Protein AF-A0A5T1B658-F1 (afdb_monomer_lite)

Structure (mmCIF, N/CA/C/O backbone):
data_AF-A0A5T1B658-F1
#
_entry.id   AF-A0A5T1B658-F1
#
loop_
_atom_site.group_PDB
_atom_site.id
_atom_site.type_symbol
_atom_site.label_atom_id
_atom_site.label_alt_id
_atom_site.label_comp_id
_atom_site.label_asym_id
_atom_site.label_entity_id
_atom_site.label_seq_id
_atom_site.pdbx_PDB_ins_code
_atom_site.Cartn_x
_atom_site.Cartn_y
_atom_site.Cartn_z
_atom_site.occupancy
_atom_site.B_iso_or_equiv
_atom_site.auth_seq_id
_atom_site.auth_comp_id
_atom_site.auth_asym_id
_atom_site.auth_atom_id
_atom_site.pdbx_PDB_model_num
ATOM 1 N N . MET A 1 1 ? -6.993 -23.770 25.585 1.00 35.97 1 MET A N 1
ATOM 2 C CA . MET A 1 1 ? -5.983 -22.689 25.612 1.00 35.97 1 MET A CA 1
ATOM 3 C C . MET A 1 1 ? -4.804 -23.067 24.723 1.00 35.97 1 MET A C 1
ATOM 5 O O . MET A 1 1 ? -4.010 -23.908 25.117 1.00 35.97 1 MET A O 1
ATOM 9 N N . LYS A 1 2 ? -4.707 -22.490 23.520 1.00 28.52 2 LYS A N 1
ATOM 10 C CA . LYS A 1 2 ? -3.478 -22.448 22.710 1.00 28.52 2 LYS A CA 1
ATOM 11 C C . LYS A 1 2 ? -3.408 -21.045 22.106 1.00 28.52 2 LYS A C 1
ATOM 13 O O . LYS A 1 2 ? -4.239 -20.691 21.280 1.00 28.52 2 LYS A O 1
ATOM 18 N N . GLY A 1 3 ? -2.530 -20.225 22.679 1.00 27.70 3 GLY A N 1
ATOM 19 C CA . GLY A 1 3 ? -2.480 -18.780 22.490 1.00 27.70 3 GLY A CA 1
ATOM 20 C C . GLY A 1 3 ? -1.640 -18.343 21.291 1.00 27.70 3 GLY A C 1
ATOM 21 O O . GLY A 1 3 ? -0.542 -18.839 21.073 1.00 27.70 3 GLY A O 1
ATOM 22 N N . ILE A 1 4 ? -2.197 -17.409 20.521 1.00 39.69 4 ILE A N 1
ATOM 23 C CA . ILE A 1 4 ? -1.658 -16.066 20.242 1.00 39.69 4 ILE A CA 1
ATOM 24 C C . ILE A 1 4 ? -0.119 -15.936 20.297 1.00 39.69 4 ILE A C 1
ATOM 26 O O . ILE A 1 4 ? 0.395 -15.434 21.287 1.00 39.69 4 ILE A O 1
ATOM 30 N N . ILE A 1 5 ? 0.621 -16.296 19.235 1.00 31.55 5 ILE A N 1
ATOM 31 C CA . ILE A 1 5 ? 1.988 -15.758 18.981 1.00 31.55 5 ILE A CA 1
ATOM 32 C C . ILE A 1 5 ? 2.280 -15.587 17.464 1.00 31.55 5 ILE A C 1
ATOM 34 O O . ILE A 1 5 ? 3.422 -15.651 17.027 1.00 31.55 5 ILE A O 1
ATOM 38 N N . SER A 1 6 ? 1.274 -15.357 16.608 1.00 37.09 6 SER A N 1
ATOM 39 C CA . SER A 1 6 ? 1.513 -15.240 15.149 1.00 37.09 6 SER A CA 1
ATOM 40 C C . SER A 1 6 ? 1.721 -13.803 14.632 1.00 37.09 6 SER A C 1
ATOM 42 O O . SER A 1 6 ? 2.267 -13.628 13.547 1.00 37.09 6 SER A O 1
ATOM 44 N N . GLY A 1 7 ? 1.307 -12.765 15.371 1.00 36.03 7 GLY A N 1
ATOM 45 C CA . GLY A 1 7 ? 1.287 -11.375 14.867 1.00 36.03 7 GLY A CA 1
ATOM 46 C C . GLY A 1 7 ? 2.517 -10.515 15.200 1.00 36.03 7 GLY A C 1
ATOM 47 O O . GLY A 1 7 ? 2.726 -9.465 14.600 1.00 36.03 7 GLY A O 1
ATOM 48 N N . VAL A 1 8 ? 3.362 -10.941 16.147 1.00 35.22 8 VAL A N 1
ATOM 49 C CA . VAL A 1 8 ? 4.473 -10.109 16.662 1.00 35.22 8 VAL A CA 1
ATOM 50 C C . VAL A 1 8 ? 5.744 -10.220 15.801 1.00 35.22 8 VAL A C 1
ATOM 52 O O . VAL A 1 8 ? 6.516 -9.265 15.725 1.00 35.22 8 VAL A O 1
ATOM 55 N N . CYS A 1 9 ? 5.947 -11.330 15.080 1.00 34.56 9 CYS A N 1
ATOM 56 C CA . CYS A 1 9 ? 7.165 -11.537 14.281 1.00 34.56 9 CYS A CA 1
ATOM 57 C C . CYS A 1 9 ? 7.238 -10.690 12.999 1.00 34.56 9 CYS A C 1
ATOM 59 O O . CYS A 1 9 ? 8.330 -10.353 12.549 1.00 34.56 9 CYS A O 1
ATOM 61 N N . ALA A 1 10 ? 6.112 -10.300 12.404 1.00 39.72 10 ALA A N 1
ATOM 62 C CA . ALA A 1 10 ? 6.136 -9.691 11.075 1.00 39.72 10 ALA A CA 1
ATOM 63 C C . ALA A 1 10 ? 6.312 -8.159 11.090 1.00 39.72 10 ALA A C 1
ATOM 65 O O . ALA A 1 10 ? 6.978 -7.594 10.223 1.00 39.72 10 ALA A O 1
ATOM 66 N N . ILE A 1 11 ? 5.848 -7.486 12.149 1.00 43.81 11 ILE A N 1
ATOM 67 C CA . ILE A 1 11 ? 6.228 -6.090 12.421 1.00 43.81 11 ILE A CA 1
ATOM 68 C C . ILE A 1 11 ? 7.720 -6.020 12.775 1.00 43.81 11 ILE A C 1
ATOM 70 O O . ILE A 1 11 ? 8.396 -5.071 12.386 1.00 43.81 11 ILE A O 1
ATOM 74 N N . ALA A 1 12 ? 8.258 -7.043 13.450 1.00 38.72 12 ALA A N 1
ATOM 75 C CA . ALA A 1 12 ? 9.690 -7.143 13.710 1.00 38.72 12 ALA A CA 1
ATOM 76 C C . ALA A 1 12 ? 10.505 -7.313 12.416 1.00 38.72 12 ALA A C 1
ATOM 78 O O . ALA A 1 12 ? 11.573 -6.725 12.338 1.00 38.72 12 ALA A O 1
ATOM 79 N N . LEU A 1 13 ? 9.988 -8.005 11.389 1.00 36.97 13 LEU A N 1
ATOM 80 C CA . LEU A 1 13 ? 10.626 -8.111 10.065 1.00 36.97 13 LEU A CA 1
ATOM 81 C C . LEU A 1 13 ? 10.601 -6.796 9.271 1.00 36.97 13 LEU A C 1
ATOM 83 O O . LEU A 1 13 ? 11.603 -6.425 8.666 1.00 36.97 13 LEU A O 1
ATOM 87 N N . LEU A 1 14 ? 9.504 -6.035 9.322 1.00 39.94 14 LEU A N 1
ATOM 88 C CA . LEU A 1 14 ? 9.458 -4.688 8.732 1.00 39.94 14 LEU A CA 1
ATOM 89 C C . LEU A 1 14 ? 10.361 -3.700 9.489 1.00 39.94 14 LEU A C 1
ATOM 91 O O . LEU A 1 14 ? 10.947 -2.808 8.882 1.00 39.94 14 LEU A O 1
ATOM 95 N N . VAL A 1 15 ? 10.516 -3.858 10.807 1.00 44.50 15 VAL A N 1
ATOM 96 C CA . VAL A 1 15 ? 11.425 -3.046 11.634 1.00 44.50 15 VAL A CA 1
ATOM 97 C C . VAL A 1 15 ? 12.890 -3.480 11.486 1.00 44.50 15 VAL A C 1
ATOM 99 O O . VAL A 1 15 ? 13.762 -2.616 11.487 1.00 44.50 15 VAL A O 1
ATOM 102 N N . SER A 1 16 ? 13.190 -4.764 11.285 1.00 42.19 16 SER A N 1
ATOM 103 C CA . SER A 1 16 ? 14.557 -5.254 11.051 1.00 42.19 16 SER A CA 1
ATOM 104 C C . SER A 1 16 ? 15.026 -5.027 9.609 1.00 42.19 16 SER A C 1
ATOM 106 O O . SER A 1 16 ? 16.201 -4.735 9.376 1.00 42.19 16 SER A O 1
ATOM 108 N N . ALA A 1 17 ? 14.108 -5.001 8.639 1.00 45.59 17 ALA A N 1
ATOM 109 C CA . ALA A 1 17 ? 14.377 -4.435 7.320 1.00 45.59 17 ALA A CA 1
ATOM 110 C C . ALA A 1 17 ? 14.759 -2.943 7.416 1.00 45.59 17 ALA A C 1
ATOM 112 O O . ALA A 1 17 ? 15.579 -2.470 6.633 1.00 45.59 17 ALA A O 1
ATOM 113 N N . ASN A 1 18 ? 14.247 -2.203 8.412 1.00 43.41 18 ASN A N 1
ATOM 114 C CA . ASN A 1 18 ? 14.617 -0.799 8.635 1.00 43.41 18 ASN A CA 1
ATOM 115 C C . ASN A 1 18 ? 16.009 -0.622 9.249 1.00 43.41 18 ASN A C 1
ATOM 117 O O . ASN A 1 18 ? 16.659 0.376 8.940 1.00 43.41 18 ASN A O 1
ATOM 121 N N . THR A 1 19 ? 16.487 -1.560 10.074 1.00 43.81 19 THR A N 1
ATOM 122 C CA . THR A 1 19 ? 17.884 -1.547 10.543 1.00 43.81 19 THR A CA 1
ATOM 123 C C . THR A 1 19 ? 18.847 -1.895 9.414 1.00 43.81 19 THR A C 1
ATOM 125 O O . THR A 1 19 ? 19.857 -1.220 9.264 1.00 43.81 19 THR A O 1
ATOM 128 N N . LEU A 1 20 ? 18.488 -2.849 8.546 1.00 39.06 20 LEU A N 1
ATOM 129 C CA . LEU A 1 20 ? 19.265 -3.158 7.340 1.00 39.06 20 LEU A CA 1
ATOM 130 C C . LEU A 1 20 ? 19.317 -1.971 6.367 1.00 39.06 20 LEU A C 1
ATOM 132 O O . LEU A 1 20 ? 20.366 -1.689 5.805 1.00 39.06 20 LEU A O 1
ATOM 136 N N . ASN A 1 21 ? 18.215 -1.234 6.201 1.00 45.72 21 ASN A N 1
ATOM 137 C CA . ASN A 1 21 ? 18.145 -0.090 5.288 1.00 45.72 21 ASN A CA 1
ATOM 138 C C . ASN A 1 21 ? 18.853 1.167 5.843 1.00 45.72 21 ASN A C 1
ATOM 140 O O . ASN A 1 21 ? 19.398 1.958 5.078 1.00 45.72 21 ASN A O 1
ATOM 144 N N . ALA A 1 22 ? 18.878 1.373 7.164 1.00 38.75 22 ALA A N 1
ATOM 145 C CA . ALA A 1 22 ? 19.647 2.459 7.780 1.00 38.75 22 ALA A CA 1
ATOM 146 C C . ALA A 1 22 ? 21.163 2.226 7.646 1.00 38.75 22 ALA A C 1
ATOM 148 O O . ALA A 1 22 ? 21.874 3.125 7.204 1.00 38.75 22 ALA A O 1
ATOM 149 N N . ASP A 1 23 ? 21.616 0.998 7.908 1.00 38.81 23 ASP A N 1
ATOM 150 C CA . ASP A 1 23 ? 23.024 0.589 7.804 1.00 38.81 23 ASP A CA 1
ATOM 151 C C . ASP A 1 23 ? 23.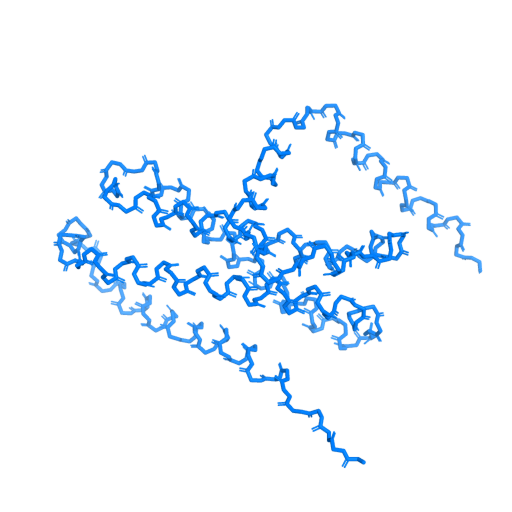514 0.570 6.334 1.00 38.81 23 ASP A C 1
ATOM 153 O O . ASP A 1 23 ? 24.659 0.903 6.020 1.00 38.81 23 ASP A O 1
ATOM 157 N N . TYR A 1 24 ? 22.613 0.287 5.381 1.00 42.00 24 TYR A N 1
ATOM 158 C CA . TYR A 1 24 ? 22.901 0.393 3.944 1.00 42.00 24 TYR A CA 1
ATOM 159 C C . TYR A 1 24 ? 23.038 1.850 3.471 1.00 42.00 24 TYR A C 1
ATOM 161 O O . TYR A 1 24 ? 23.909 2.156 2.658 1.00 42.00 24 TYR A O 1
ATOM 169 N N . ASN A 1 25 ? 22.211 2.767 3.990 1.00 42.84 25 ASN A N 1
ATOM 170 C CA . ASN A 1 25 ? 22.292 4.196 3.659 1.00 42.84 25 ASN A CA 1
ATOM 171 C C . ASN A 1 25 ? 23.517 4.879 4.288 1.00 42.84 25 ASN A C 1
ATOM 173 O O . ASN A 1 25 ? 24.070 5.803 3.691 1.00 42.84 25 ASN A O 1
ATOM 177 N N . GLU A 1 26 ? 23.970 4.416 5.455 1.00 39.84 26 GLU A N 1
ATOM 178 C CA . GLU A 1 26 ? 25.183 4.920 6.105 1.00 39.84 26 GLU A CA 1
ATOM 179 C C . GLU A 1 26 ? 26.441 4.527 5.310 1.00 39.84 26 GLU A C 1
ATOM 181 O O . GLU A 1 26 ? 27.280 5.386 5.020 1.00 39.84 26 GLU A O 1
ATOM 186 N N . LYS A 1 27 ? 26.501 3.285 4.801 1.00 39.97 27 LYS A N 1
ATOM 187 C CA . LYS A 1 27 ? 27.548 2.834 3.863 1.00 39.97 27 LYS A CA 1
ATOM 188 C C . LYS A 1 27 ? 27.489 3.521 2.494 1.00 39.97 27 LYS A C 1
ATOM 190 O O . LYS A 1 27 ? 28.539 3.784 1.912 1.00 39.97 27 LYS A O 1
ATOM 195 N N . LEU A 1 28 ? 26.300 3.867 1.989 1.00 39.31 28 LEU A N 1
ATOM 196 C CA . LEU A 1 28 ? 26.151 4.548 0.692 1.00 39.31 28 LEU A CA 1
ATOM 197 C C . LEU A 1 28 ? 26.641 6.004 0.698 1.00 39.31 28 LEU A C 1
ATOM 199 O O . LEU A 1 28 ? 27.001 6.528 -0.356 1.00 39.31 28 LEU A O 1
ATOM 203 N N . SER A 1 29 ? 26.681 6.660 1.864 1.00 40.72 29 SER A N 1
ATOM 204 C CA . SER A 1 29 ? 27.134 8.056 1.978 1.00 40.72 29 SER A CA 1
ATOM 205 C C . SER A 1 29 ? 28.613 8.251 1.601 1.00 40.72 29 SER A C 1
ATOM 207 O O . SER A 1 29 ? 29.017 9.353 1.221 1.00 40.72 29 SER A O 1
ATOM 209 N N . ILE A 1 30 ? 29.400 7.167 1.609 1.00 43.06 30 ILE A N 1
ATOM 210 C CA . ILE A 1 30 ? 30.830 7.166 1.279 1.00 43.06 30 ILE A CA 1
ATOM 211 C C . ILE A 1 30 ? 31.073 7.121 -0.249 1.00 43.06 30 ILE A C 1
ATOM 213 O O . ILE A 1 30 ? 32.123 7.559 -0.714 1.00 43.06 30 ILE A O 1
ATOM 217 N N . GLU A 1 31 ? 30.094 6.717 -1.073 1.00 40.66 31 GLU A N 1
ATOM 218 C CA . GLU A 1 31 ? 30.275 6.503 -2.527 1.00 40.66 31 GLU A CA 1
ATOM 219 C C . GLU A 1 31 ? 29.473 7.461 -3.431 1.00 40.66 31 GLU A C 1
ATOM 221 O O . GLU A 1 31 ? 29.180 7.176 -4.595 1.00 40.66 31 GLU A O 1
ATOM 226 N N . THR A 1 32 ? 29.155 8.660 -2.947 1.00 41.66 32 THR A N 1
ATOM 227 C CA . THR A 1 32 ? 28.286 9.621 -3.659 1.00 41.66 32 THR A CA 1
ATOM 228 C C . THR A 1 32 ? 28.901 10.253 -4.933 1.00 41.66 32 THR A C 1
ATOM 230 O O . THR A 1 32 ? 28.344 11.201 -5.479 1.00 41.66 32 THR A O 1
ATOM 233 N N . LYS A 1 33 ? 30.028 9.749 -5.463 1.00 39.72 33 LYS A N 1
ATOM 234 C CA . LYS A 1 33 ? 30.648 10.253 -6.711 1.00 39.72 33 LYS A CA 1
ATOM 235 C C . LYS A 1 33 ? 30.477 9.361 -7.953 1.00 39.72 33 LYS A C 1
ATOM 237 O O . LYS A 1 33 ? 30.794 9.831 -9.038 1.00 39.72 33 LYS A O 1
ATOM 242 N N . ASN A 1 34 ? 29.923 8.144 -7.849 1.00 42.50 34 ASN A N 1
ATOM 243 C CA . ASN A 1 34 ? 29.889 7.171 -8.965 1.00 42.50 34 ASN A CA 1
ATOM 244 C C . ASN A 1 34 ? 28.502 6.567 -9.284 1.00 42.50 34 ASN A C 1
ATOM 246 O O . ASN A 1 34 ? 28.396 5.459 -9.815 1.00 42.50 34 ASN A O 1
ATOM 250 N N . THR A 1 35 ? 27.408 7.279 -9.015 1.00 47.00 35 THR A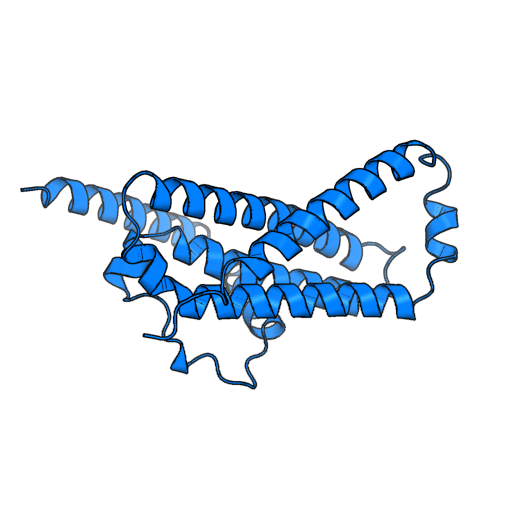 N 1
ATOM 251 C CA . THR A 1 35 ? 26.033 6.760 -9.179 1.00 47.00 35 THR A CA 1
ATOM 252 C C . THR A 1 35 ? 25.657 6.373 -10.618 1.00 47.00 35 THR A C 1
ATOM 254 O O . THR A 1 35 ? 24.846 5.469 -10.802 1.00 47.00 35 THR A O 1
ATOM 257 N N . GLN A 1 36 ? 26.270 6.971 -11.648 1.00 42.62 36 GLN A N 1
ATOM 258 C CA . GLN A 1 36 ? 26.065 6.548 -13.046 1.00 42.62 36 GLN A CA 1
ATOM 259 C C . GLN A 1 36 ? 26.795 5.244 -13.411 1.00 42.62 36 GLN A C 1
ATOM 261 O O . GLN A 1 36 ? 26.330 4.514 -14.286 1.00 42.62 36 GLN A O 1
ATOM 266 N N . PHE A 1 37 ? 27.908 4.923 -12.744 1.00 40.56 37 PHE A N 1
ATOM 267 C CA . PHE A 1 37 ? 28.651 3.680 -12.981 1.00 40.56 37 PHE A CA 1
ATOM 268 C C . PHE A 1 37 ? 28.044 2.495 -12.218 1.00 40.56 37 PHE A C 1
ATOM 270 O O . PHE A 1 37 ? 27.953 1.406 -12.778 1.00 40.56 37 PHE A O 1
ATOM 277 N N . ALA A 1 38 ? 27.540 2.712 -10.998 1.00 48.03 38 ALA A N 1
ATOM 278 C CA . ALA A 1 38 ? 26.943 1.661 -10.165 1.00 48.03 38 ALA A CA 1
ATOM 279 C C . ALA A 1 38 ? 25.649 1.051 -10.752 1.00 48.03 38 ALA A C 1
ATOM 281 O O . ALA A 1 38 ? 25.369 -0.130 -10.558 1.00 48.03 38 ALA A O 1
ATOM 282 N N . LEU A 1 39 ? 24.869 1.820 -11.522 1.00 48.41 39 LEU A N 1
ATOM 283 C CA . LEU A 1 39 ? 23.664 1.310 -12.194 1.00 48.41 39 LEU A CA 1
ATOM 284 C C . LEU A 1 39 ? 23.981 0.343 -13.345 1.00 48.41 39 LEU A C 1
ATOM 286 O O . LEU A 1 39 ? 23.165 -0.529 -13.644 1.00 48.41 39 LEU A O 1
ATOM 290 N N . LYS A 1 40 ? 25.164 0.439 -13.969 1.00 49.09 40 LYS A N 1
ATOM 291 C CA . LYS A 1 40 ? 25.591 -0.512 -15.011 1.00 49.09 40 LYS A CA 1
ATOM 292 C C . LYS A 1 40 ? 25.969 -1.886 -14.447 1.00 49.09 40 LYS A C 1
ATOM 294 O O . LYS A 1 40 ? 25.972 -2.847 -15.209 1.00 49.09 40 LYS A O 1
ATOM 299 N N . THR A 1 41 ? 26.240 -1.990 -13.146 1.00 56.78 41 THR A N 1
ATOM 300 C CA . THR A 1 41 ? 26.704 -3.218 -12.479 1.00 56.78 41 THR A CA 1
ATOM 301 C C . THR A 1 41 ? 25.598 -4.031 -11.807 1.00 56.78 41 THR A C 1
ATOM 303 O O . THR A 1 41 ? 25.814 -5.207 -11.528 1.00 56.78 41 THR A O 1
ATOM 306 N N . ILE A 1 42 ? 24.419 -3.449 -11.555 1.00 65.62 42 ILE A N 1
ATOM 307 C CA . ILE A 1 42 ? 23.280 -4.199 -11.005 1.00 65.62 42 ILE A CA 1
ATOM 308 C C . ILE A 1 42 ? 22.717 -5.100 -12.106 1.00 65.62 42 ILE A C 1
ATOM 310 O O . ILE A 1 42 ? 22.259 -4.604 -13.142 1.00 65.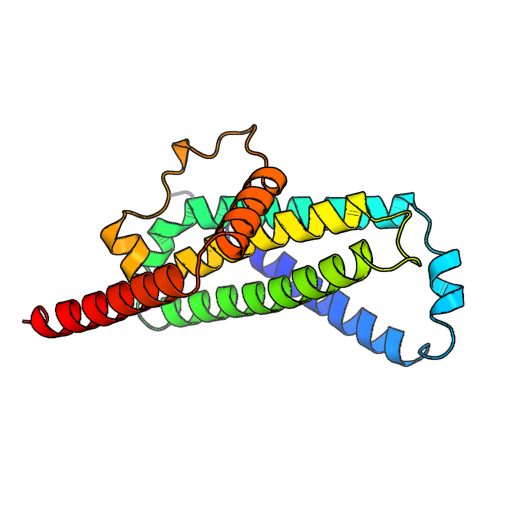62 42 ILE A O 1
ATOM 314 N N . LYS A 1 43 ? 22.754 -6.416 -11.875 1.00 79.25 43 LYS A N 1
ATOM 315 C CA . LYS A 1 43 ? 22.137 -7.401 -12.766 1.00 79.25 43 LYS A CA 1
ATOM 316 C C . LYS A 1 43 ? 20.635 -7.180 -12.803 1.00 79.25 43 LYS A C 1
ATOM 318 O O . LYS A 1 43 ? 20.011 -6.890 -11.780 1.00 79.25 43 LYS A O 1
ATOM 323 N N . THR A 1 44 ? 20.059 -7.300 -13.992 1.00 82.75 44 THR A N 1
ATOM 324 C CA . THR A 1 44 ? 18.650 -6.974 -14.193 1.00 82.75 44 THR A CA 1
ATOM 325 C C . THR A 1 44 ? 17.751 -7.864 -13.332 1.00 82.75 44 THR A C 1
ATOM 327 O O . THR A 1 44 ? 16.784 -7.398 -12.733 1.00 82.75 44 THR A O 1
ATOM 330 N N . GLU A 1 45 ? 18.125 -9.133 -13.216 1.00 84.69 45 GLU A N 1
ATOM 331 C CA . GLU A 1 45 ? 17.418 -10.169 -12.472 1.00 84.69 45 GLU A CA 1
ATOM 332 C C . GLU A 1 45 ? 17.385 -9.864 -10.971 1.00 84.69 45 GLU A C 1
ATOM 334 O O . GLU A 1 45 ? 16.337 -10.006 -10.342 1.00 84.69 45 GLU A O 1
ATOM 339 N N . ASP A 1 46 ? 18.496 -9.376 -10.410 1.00 85.25 46 ASP A N 1
ATOM 340 C CA . ASP A 1 46 ? 18.595 -9.035 -8.987 1.00 85.25 46 ASP A CA 1
ATOM 341 C C . ASP A 1 46 ? 17.653 -7.875 -8.636 1.00 85.25 46 ASP A C 1
ATOM 343 O O . ASP A 1 46 ? 16.958 -7.907 -7.618 1.00 85.25 46 ASP A O 1
ATOM 347 N N . TYR A 1 47 ? 17.571 -6.866 -9.511 1.00 85.56 47 TYR A N 1
ATOM 348 C CA . TYR A 1 47 ? 16.648 -5.743 -9.333 1.00 85.56 47 TYR A CA 1
ATOM 349 C C . TYR A 1 47 ? 15.186 -6.189 -9.417 1.00 85.56 47 TYR A C 1
ATOM 351 O O . TYR A 1 47 ? 14.377 -5.834 -8.560 1.00 85.56 47 TYR A O 1
ATOM 359 N N . ILE A 1 48 ? 14.842 -6.986 -10.433 1.00 87.00 48 ILE A N 1
ATOM 360 C CA . ILE A 1 48 ? 13.481 -7.508 -10.608 1.00 87.00 48 ILE A CA 1
ATOM 361 C C . ILE A 1 48 ? 13.084 -8.372 -9.407 1.00 87.00 48 ILE A C 1
ATOM 363 O O . ILE A 1 48 ? 11.967 -8.237 -8.904 1.00 87.00 48 ILE A O 1
ATOM 367 N N . SER A 1 49 ? 13.997 -9.212 -8.917 1.00 84.75 49 SER A N 1
ATOM 368 C CA . SER A 1 49 ? 13.794 -10.033 -7.722 1.00 84.75 49 SER A CA 1
ATOM 369 C C . SER A 1 49 ? 13.504 -9.167 -6.494 1.00 84.75 49 SER A C 1
ATOM 371 O O . SER A 1 49 ? 12.495 -9.372 -5.819 1.00 84.75 49 SER A O 1
ATOM 373 N N . LEU A 1 50 ? 14.299 -8.117 -6.262 1.00 87.12 50 LEU A N 1
ATOM 374 C CA . LEU A 1 50 ? 14.066 -7.169 -5.171 1.00 87.12 50 LEU A CA 1
ATOM 375 C C . LEU A 1 50 ? 12.696 -6.481 -5.282 1.00 87.12 50 LEU A C 1
ATOM 377 O O . LEU A 1 50 ? 11.963 -6.405 -4.296 1.00 87.12 50 LEU A O 1
ATOM 381 N N . CYS A 1 51 ? 12.323 -6.001 -6.471 1.00 88.81 51 CYS A N 1
ATOM 382 C CA . CYS A 1 51 ? 11.004 -5.411 -6.700 1.00 88.81 51 CYS A CA 1
ATOM 383 C C . CYS A 1 51 ? 9.875 -6.419 -6.449 1.00 88.81 51 CYS A C 1
ATOM 385 O O . CYS A 1 51 ? 8.855 -6.061 -5.861 1.00 88.81 51 CYS A O 1
ATOM 387 N N . SER A 1 52 ? 10.060 -7.681 -6.843 1.00 88.25 52 SER A N 1
ATOM 388 C CA . SER A 1 52 ? 9.104 -8.756 -6.568 1.00 88.25 52 SER A CA 1
ATOM 389 C C . SER A 1 52 ? 8.920 -8.980 -5.065 1.00 88.25 52 SER A C 1
ATOM 391 O O . SER A 1 52 ? 7.785 -9.067 -4.598 1.00 88.25 52 SER A O 1
ATOM 393 N N . GLU A 1 53 ? 10.003 -8.989 -4.286 1.00 90.62 53 GLU A N 1
ATOM 394 C CA . GLU A 1 53 ? 9.929 -9.100 -2.824 1.00 90.62 53 GLU A CA 1
ATOM 395 C C . GLU A 1 53 ? 9.188 -7.918 -2.190 1.00 90.62 53 GLU A C 1
ATOM 397 O O . GLU A 1 53 ? 8.340 -8.111 -1.318 1.00 90.62 53 GLU A O 1
ATOM 402 N N . VAL A 1 54 ? 9.411 -6.693 -2.676 1.00 91.12 54 VAL A N 1
ATOM 403 C CA . VAL A 1 54 ? 8.645 -5.519 -2.225 1.00 91.12 54 VAL A CA 1
ATOM 404 C C . VAL A 1 54 ? 7.149 -5.689 -2.506 1.00 91.12 54 VAL A C 1
ATOM 406 O O . VAL A 1 54 ? 6.327 -5.428 -1.627 1.00 91.12 54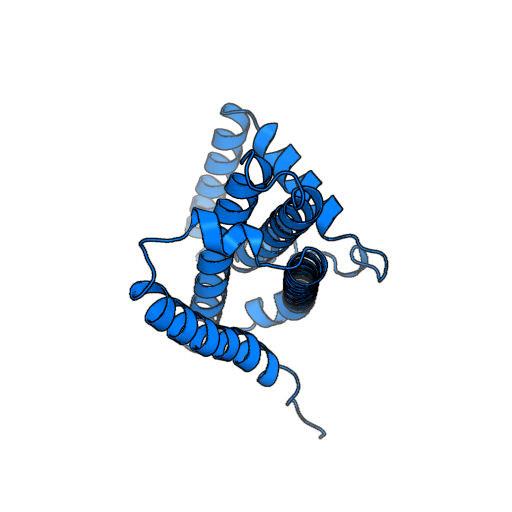 VAL A O 1
ATOM 409 N N . VAL A 1 55 ? 6.772 -6.176 -3.693 1.00 92.38 55 VAL A N 1
ATOM 410 C CA . VAL A 1 55 ? 5.365 -6.446 -4.037 1.00 92.38 55 VAL A CA 1
ATOM 411 C C . VAL A 1 55 ? 4.763 -7.511 -3.114 1.00 92.38 55 VAL A C 1
ATOM 413 O O . VAL A 1 55 ? 3.642 -7.336 -2.634 1.00 92.38 55 VAL A O 1
ATOM 416 N N . LYS A 1 56 ? 5.500 -8.587 -2.805 1.00 89.69 56 LYS A N 1
ATOM 417 C CA . LYS A 1 56 ? 5.055 -9.625 -1.857 1.00 89.69 56 LYS A CA 1
ATOM 418 C C . LYS A 1 56 ? 4.837 -9.058 -0.455 1.00 89.69 56 LYS A C 1
ATOM 420 O O . LYS A 1 56 ? 3.812 -9.350 0.158 1.00 89.69 56 LYS A O 1
ATOM 425 N N . LEU A 1 57 ? 5.754 -8.223 0.035 1.00 90.62 57 LEU A N 1
ATOM 426 C CA . LEU A 1 57 ? 5.624 -7.557 1.335 1.00 90.62 57 LEU A CA 1
ATOM 427 C C . LEU A 1 57 ? 4.408 -6.627 1.378 1.00 90.62 57 LEU A C 1
ATOM 429 O O . LEU A 1 57 ? 3.650 -6.659 2.346 1.00 90.62 57 LEU A O 1
ATOM 433 N N . ASN A 1 58 ? 4.182 -5.851 0.317 1.00 91.62 58 ASN A N 1
ATOM 434 C CA . ASN A 1 58 ? 3.004 -4.995 0.185 1.00 91.62 58 ASN A CA 1
ATOM 435 C C . ASN A 1 58 ? 1.710 -5.817 0.194 1.00 91.62 58 ASN A C 1
ATOM 437 O O . ASN A 1 58 ? 0.774 -5.463 0.911 1.00 91.62 58 ASN A O 1
ATOM 441 N N . ARG A 1 59 ? 1.674 -6.940 -0.536 1.00 90.56 59 ARG A N 1
ATOM 442 C CA . ARG A 1 59 ? 0.539 -7.876 -0.561 1.00 90.56 59 ARG A CA 1
ATOM 443 C C . ARG A 1 59 ? 0.263 -8.463 0.819 1.00 90.56 59 ARG A C 1
ATOM 445 O O . ARG A 1 59 ? -0.877 -8.468 1.271 1.00 90.56 59 ARG A O 1
ATOM 452 N N . TRP A 1 60 ? 1.302 -8.915 1.512 1.00 87.94 60 TRP A N 1
ATOM 453 C CA . TRP A 1 60 ? 1.173 -9.452 2.862 1.00 87.94 60 TRP A CA 1
ATOM 454 C C . TRP A 1 60 ? 0.654 -8.396 3.850 1.00 87.94 60 TRP A C 1
ATOM 456 O O . TRP A 1 60 ? -0.294 -8.658 4.592 1.00 87.94 60 TRP A O 1
ATOM 466 N N . ALA A 1 61 ? 1.213 -7.182 3.818 1.00 87.75 61 ALA A N 1
ATOM 467 C CA . ALA A 1 61 ? 0.767 -6.076 4.661 1.00 87.75 61 ALA A CA 1
ATOM 468 C C . ALA A 1 61 ? -0.682 -5.670 4.355 1.00 87.75 61 ALA A C 1
ATOM 470 O O . ALA A 1 61 ? -1.453 -5.432 5.279 1.00 87.75 61 ALA A O 1
ATOM 471 N N . PHE A 1 62 ? -1.061 -5.637 3.076 1.00 90.25 62 PHE A N 1
ATOM 472 C CA . PHE A 1 62 ? -2.420 -5.357 2.618 1.00 90.25 62 PHE A CA 1
ATOM 473 C C . PHE A 1 62 ? -3.428 -6.344 3.220 1.00 90.25 62 PHE A C 1
ATOM 475 O O . PHE A 1 62 ? -4.351 -5.925 3.913 1.00 90.25 62 PHE A O 1
ATOM 482 N N . TYR A 1 63 ? -3.211 -7.651 3.045 1.00 85.56 63 TYR A N 1
ATOM 483 C CA . TYR A 1 63 ? -4.133 -8.664 3.566 1.00 85.56 63 TYR A CA 1
ATOM 484 C C . TYR A 1 63 ? -4.179 -8.709 5.087 1.00 85.56 63 TYR A C 1
ATOM 486 O O . TYR A 1 63 ? -5.256 -8.812 5.662 1.00 85.56 63 TYR A O 1
ATOM 494 N N . THR A 1 64 ? -3.024 -8.599 5.745 1.00 84.00 64 THR A N 1
ATOM 495 C CA . THR A 1 64 ? -2.974 -8.579 7.214 1.00 84.00 64 THR A CA 1
ATOM 496 C C . THR A 1 64 ? -3.798 -7.413 7.753 1.00 84.00 64 THR A C 1
ATOM 498 O O . THR A 1 64 ? -4.595 -7.581 8.667 1.00 84.00 64 THR A O 1
ATOM 501 N N . SER A 1 65 ? -3.685 -6.248 7.116 1.00 84.81 65 SER A N 1
ATOM 502 C CA . SER A 1 65 ? -4.439 -5.053 7.492 1.00 84.81 65 SER A CA 1
ATOM 503 C C . SER A 1 65 ? -5.949 -5.227 7.288 1.00 84.81 65 SER A C 1
ATOM 505 O O . SER A 1 65 ? -6.727 -4.828 8.149 1.00 84.81 65 SER A O 1
ATOM 507 N N . LEU A 1 66 ? -6.369 -5.872 6.193 1.00 84.06 66 LEU A N 1
ATOM 508 C CA . LEU A 1 66 ? -7.776 -6.212 5.955 1.00 84.06 66 LEU A CA 1
ATOM 509 C C . LEU A 1 66 ? -8.338 -7.171 7.015 1.00 84.06 66 LEU A C 1
ATOM 511 O O . LEU A 1 66 ? -9.459 -6.983 7.483 1.00 84.06 66 LEU A O 1
ATOM 515 N N . CYS A 1 67 ? -7.570 -8.185 7.417 1.00 80.19 67 CYS A N 1
ATOM 516 C CA . CYS A 1 67 ? -7.983 -9.124 8.462 1.00 80.19 67 CYS A CA 1
ATOM 517 C C . CYS A 1 67 ? -8.056 -8.458 9.845 1.00 80.19 67 CYS A C 1
ATOM 519 O O . CYS A 1 67 ? -8.956 -8.752 10.631 1.00 80.19 67 CYS A O 1
ATOM 521 N N . ASP A 1 68 ? -7.138 -7.533 10.126 1.00 78.88 68 ASP A N 1
ATOM 522 C CA . ASP A 1 68 ? -6.982 -6.912 11.442 1.00 78.88 68 ASP A CA 1
ATOM 523 C C . ASP A 1 68 ? -7.798 -5.617 11.615 1.00 78.88 68 ASP A C 1
ATOM 525 O O . ASP A 1 68 ? -7.756 -4.998 12.682 1.00 78.88 68 ASP A O 1
ATOM 529 N N . GLN A 1 69 ? -8.577 -5.198 10.613 1.00 77.75 69 GLN A N 1
ATOM 530 C CA . GLN A 1 69 ? -9.355 -3.953 10.674 1.00 77.75 69 GLN A CA 1
ATOM 531 C C . GLN A 1 69 ? -10.318 -3.907 11.875 1.00 77.75 69 GLN A C 1
ATOM 533 O O . GLN A 1 69 ? -10.415 -2.889 12.557 1.00 77.75 69 GLN A O 1
ATOM 538 N N . ASN A 1 70 ? -10.958 -5.036 12.207 1.00 73.56 70 ASN A N 1
ATOM 539 C CA . ASN A 1 70 ? -11.862 -5.133 13.356 1.00 73.56 70 ASN A CA 1
ATOM 540 C C . ASN A 1 70 ? -11.093 -5.139 14.677 1.00 73.56 70 ASN A C 1
ATOM 542 O O . ASN A 1 70 ? -11.520 -4.514 15.644 1.00 73.56 70 ASN A O 1
ATOM 546 N N . TYR A 1 71 ? -9.926 -5.788 14.715 1.00 76.12 71 TYR A N 1
ATOM 547 C CA . TYR A 1 71 ? -9.045 -5.733 15.879 1.00 76.12 71 TYR A CA 1
ATOM 548 C C . TYR A 1 71 ? -8.640 -4.287 16.182 1.00 76.12 71 TYR A C 1
ATOM 550 O O . TYR A 1 71 ? -8.676 -3.869 17.339 1.00 76.12 71 TYR A O 1
ATOM 558 N N . PHE A 1 72 ? -8.349 -3.487 15.155 1.00 76.00 72 PHE A N 1
ATOM 559 C CA . PHE A 1 72 ? -8.003 -2.081 15.327 1.00 76.00 72 PHE A CA 1
ATOM 560 C C . PHE A 1 72 ? -9.118 -1.256 15.997 1.00 76.00 72 PHE A C 1
ATOM 562 O O . PHE A 1 72 ? -8.818 -0.382 16.814 1.00 76.00 72 PHE A O 1
ATOM 569 N N . LEU A 1 73 ? -10.391 -1.568 15.726 1.00 73.44 73 LEU A N 1
ATOM 570 C CA . LEU A 1 73 ? -11.535 -0.930 16.391 1.00 73.44 73 LEU A CA 1
ATOM 571 C C . LEU A 1 73 ? -11.621 -1.277 17.880 1.00 73.44 73 LEU A C 1
ATOM 573 O O . LEU A 1 73 ? -12.012 -0.429 18.675 1.00 73.44 73 LEU A O 1
ATOM 577 N N . THR A 1 74 ? -11.222 -2.494 18.260 1.00 78.00 74 THR A N 1
ATOM 578 C CA . THR A 1 74 ? -11.230 -2.947 19.664 1.00 78.00 74 THR A CA 1
ATOM 579 C C . THR A 1 74 ? -10.091 -2.365 20.504 1.00 78.00 74 THR A C 1
ATOM 581 O O . THR A 1 74 ? -10.075 -2.517 21.725 1.00 78.00 74 THR A O 1
ATOM 584 N N . LEU A 1 75 ? -9.106 -1.715 19.874 1.00 81.12 75 LEU A N 1
ATOM 585 C CA . LEU A 1 75 ? -7.986 -1.120 20.590 1.00 81.12 75 LEU A 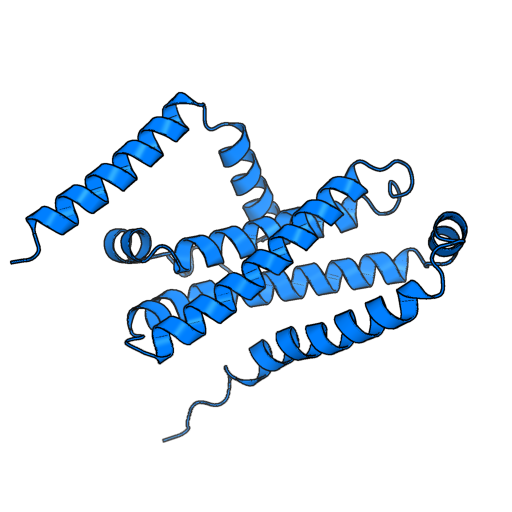CA 1
ATOM 586 C C . LEU A 1 75 ? -8.391 0.174 21.289 1.00 81.12 75 LEU A C 1
ATOM 588 O O . LEU A 1 75 ? -8.901 1.107 20.670 1.00 81.12 75 LEU A O 1
ATOM 592 N N . GLU A 1 76 ? -8.000 0.288 22.556 1.00 81.12 76 GLU A N 1
ATOM 593 C CA . GLU A 1 76 ? -8.219 1.485 23.365 1.00 81.12 76 GLU A CA 1
ATOM 594 C C . GLU A 1 76 ? -6.926 2.020 24.000 1.00 81.12 76 GLU A C 1
ATOM 596 O O . GLU A 1 76 ? -5.878 1.358 24.062 1.00 81.12 76 GLU A O 1
ATOM 601 N N . GLY A 1 77 ? -6.994 3.276 24.451 1.00 82.75 77 GLY A N 1
ATOM 602 C CA . GLY A 1 77 ? -5.948 3.940 25.224 1.00 82.75 77 GLY A CA 1
ATOM 603 C C . GLY A 1 77 ? -4.551 3.866 24.593 1.00 82.75 77 GLY A C 1
ATOM 604 O O . GLY A 1 77 ? -4.341 4.147 23.410 1.00 82.75 77 GLY A O 1
ATOM 605 N N . LYS A 1 78 ? -3.554 3.491 25.404 1.00 82.94 78 LYS A N 1
ATOM 606 C CA . LYS A 1 78 ? -2.138 3.474 24.994 1.00 82.94 78 LYS A CA 1
ATOM 607 C C . LYS A 1 78 ? -1.843 2.477 23.866 1.00 82.94 78 LYS A C 1
ATOM 609 O O . LYS A 1 78 ? -0.918 2.720 23.091 1.00 82.94 78 LYS A O 1
ATOM 614 N N . ASN A 1 79 ? -2.599 1.385 23.756 1.00 80.06 79 ASN A N 1
ATOM 615 C CA . ASN A 1 79 ? -2.381 0.376 22.717 1.00 80.06 79 ASN A CA 1
ATOM 616 C C . ASN A 1 79 ? -2.829 0.897 21.348 1.00 80.06 79 ASN A C 1
ATOM 618 O O . ASN A 1 79 ? -2.056 0.820 20.392 1.00 80.06 79 ASN A O 1
ATOM 622 N N . LYS A 1 80 ? -3.995 1.554 21.283 1.00 85.38 80 LYS A N 1
ATOM 623 C CA . LYS A 1 80 ? -4.484 2.211 20.060 1.00 85.38 80 LYS A CA 1
ATOM 624 C C . LYS A 1 80 ? -3.493 3.244 19.527 1.00 85.38 80 LYS A C 1
ATOM 626 O O . LYS A 1 80 ? -3.173 3.264 18.340 1.00 85.38 80 LYS A O 1
ATOM 631 N N . ILE A 1 81 ? -2.947 4.078 20.416 1.00 84.62 81 ILE A N 1
ATOM 632 C CA . ILE A 1 81 ? -1.963 5.110 20.049 1.00 84.62 81 ILE A CA 1
ATOM 633 C C . ILE A 1 81 ? -0.697 4.482 19.450 1.00 84.62 81 ILE A C 1
ATOM 635 O O . ILE A 1 81 ? -0.198 4.962 18.429 1.00 84.62 81 ILE A O 1
ATOM 639 N N . LYS A 1 82 ? -0.177 3.407 20.057 1.00 84.56 82 LYS A N 1
ATOM 640 C CA . LYS A 1 82 ? 1.024 2.713 19.569 1.00 84.56 82 LYS A CA 1
ATOM 641 C C . LYS A 1 82 ? 0.810 2.103 18.186 1.00 84.56 82 LYS A C 1
ATOM 643 O O . LYS A 1 82 ? 1.663 2.289 17.318 1.00 84.56 82 LYS A O 1
ATOM 648 N N . GLU A 1 83 ? -0.315 1.431 17.959 1.00 84.62 83 GLU A N 1
ATOM 649 C CA . GLU A 1 83 ? -0.618 0.844 16.647 1.00 84.62 83 GLU A CA 1
ATOM 650 C C . GLU A 1 83 ? -0.829 1.923 15.576 1.00 84.62 83 GLU A C 1
ATOM 652 O O . GLU A 1 83 ? -0.207 1.856 14.515 1.00 84.62 83 GLU A O 1
ATOM 657 N N . LYS A 1 84 ? -1.548 3.013 15.886 1.00 86.19 84 LYS A N 1
ATOM 658 C CA . LYS A 1 84 ? -1.646 4.188 14.996 1.00 86.19 84 LYS A CA 1
ATOM 659 C C . LYS A 1 84 ? -0.279 4.722 14.577 1.00 86.19 84 LYS A C 1
ATOM 661 O O . LYS A 1 84 ? -0.055 5.042 13.411 1.00 86.19 84 LYS A O 1
ATOM 666 N N . GLN A 1 85 ? 0.650 4.847 15.524 1.00 85.81 85 GLN A N 1
ATOM 667 C CA . GLN A 1 85 ? 2.000 5.330 15.236 1.00 85.81 85 GLN A CA 1
ATOM 668 C C . GLN A 1 85 ? 2.793 4.359 14.355 1.00 85.81 85 GLN A C 1
ATOM 670 O O . GLN A 1 85 ? 3.531 4.814 13.480 1.00 85.81 85 GLN A O 1
ATOM 675 N N . LYS A 1 86 ? 2.645 3.043 14.553 1.00 86.81 86 LYS A N 1
ATOM 676 C CA . LYS A 1 86 ? 3.264 2.030 13.685 1.00 86.81 86 LYS A CA 1
ATOM 677 C C . LYS A 1 86 ? 2.735 2.134 12.256 1.00 86.81 86 LYS A C 1
ATOM 679 O O . LYS A 1 86 ? 3.541 2.271 11.339 1.00 86.81 86 LYS A O 1
ATOM 684 N N . ILE A 1 87 ? 1.415 2.184 12.074 1.00 87.75 87 ILE A N 1
ATOM 685 C CA . ILE A 1 87 ? 0.794 2.323 10.749 1.00 87.75 87 ILE A CA 1
ATOM 686 C C . ILE A 1 87 ? 1.265 3.612 10.060 1.00 87.75 87 ILE A C 1
ATOM 688 O O . ILE A 1 87 ? 1.707 3.580 8.914 1.00 87.75 87 ILE A O 1
ATOM 692 N N . ARG A 1 88 ? 1.294 4.747 10.773 1.00 88.12 88 ARG A N 1
ATOM 693 C CA . ARG A 1 88 ? 1.807 6.021 10.231 1.00 88.12 88 ARG A CA 1
ATOM 694 C C . ARG A 1 88 ? 3.268 5.943 9.781 1.00 88.12 88 ARG A C 1
ATOM 696 O O . ARG A 1 88 ? 3.630 6.561 8.779 1.00 88.12 88 ARG A O 1
ATOM 703 N N . LYS A 1 89 ? 4.119 5.196 10.494 1.00 87.81 89 LYS A N 1
ATOM 704 C CA . LYS A 1 89 ? 5.513 4.966 10.074 1.00 87.81 89 LYS A CA 1
ATOM 705 C C . LYS A 1 89 ? 5.573 4.177 8.766 1.00 87.81 89 LYS A C 1
ATOM 707 O O . LYS A 1 89 ? 6.332 4.571 7.883 1.00 87.81 89 LYS A O 1
ATOM 712 N N . ILE A 1 90 ? 4.749 3.139 8.625 1.00 87.19 90 ILE A N 1
ATOM 713 C CA . ILE A 1 90 ? 4.654 2.342 7.394 1.00 87.19 90 ILE A CA 1
ATOM 714 C C . ILE A 1 90 ? 4.160 3.217 6.234 1.00 87.19 90 ILE A C 1
ATOM 716 O O . ILE A 1 90 ? 4.812 3.273 5.197 1.00 87.19 90 ILE A O 1
ATOM 720 N N . ILE A 1 91 ? 3.095 4.003 6.426 1.00 89.75 91 ILE A N 1
ATOM 721 C CA . ILE A 1 91 ? 2.592 4.949 5.411 1.00 89.75 91 ILE A CA 1
ATOM 722 C C . ILE A 1 91 ? 3.688 5.929 4.969 1.00 89.75 91 ILE A C 1
ATOM 724 O O . ILE A 1 91 ? 3.858 6.186 3.776 1.00 89.75 91 ILE A O 1
ATOM 728 N N . LYS A 1 92 ? 4.489 6.458 5.904 1.00 89.69 92 LYS A N 1
ATOM 729 C CA . LYS A 1 92 ? 5.615 7.344 5.569 1.00 89.69 92 LYS A CA 1
ATOM 730 C C . LYS A 1 92 ? 6.655 6.649 4.685 1.00 89.69 92 LYS A C 1
ATOM 732 O O . LYS A 1 92 ? 7.231 7.296 3.813 1.00 89.69 92 LYS A O 1
ATOM 737 N N . GLN A 1 93 ? 6.908 5.362 4.902 1.00 87.19 93 GLN A N 1
ATOM 738 C CA . GLN A 1 93 ? 7.815 4.574 4.066 1.00 87.19 93 GLN A CA 1
ATOM 739 C C . GLN A 1 93 ? 7.210 4.294 2.694 1.00 87.19 93 GLN A C 1
ATOM 741 O O . GLN A 1 93 ? 7.871 4.552 1.693 1.00 87.19 93 GLN A O 1
ATOM 746 N N . LEU A 1 94 ? 5.940 3.890 2.639 1.00 91.44 94 LEU A N 1
ATOM 747 C CA . LEU A 1 94 ? 5.211 3.698 1.386 1.00 91.44 94 LEU A CA 1
ATOM 748 C C . LEU A 1 94 ? 5.215 4.975 0.541 1.00 91.44 94 LEU A C 1
ATOM 750 O O . LEU A 1 94 ? 5.495 4.907 -0.647 1.00 91.44 94 LEU A O 1
ATOM 754 N N . ASN A 1 95 ? 5.033 6.155 1.141 1.00 92.19 95 ASN A N 1
ATOM 755 C CA . ASN A 1 95 ? 5.143 7.431 0.423 1.00 92.19 95 ASN A CA 1
ATOM 756 C C . ASN A 1 95 ? 6.521 7.634 -0.230 1.00 92.19 95 ASN A C 1
ATOM 758 O O . ASN A 1 95 ? 6.596 8.126 -1.358 1.00 92.19 95 ASN A O 1
ATOM 762 N N . LYS A 1 96 ? 7.611 7.240 0.443 1.00 89.94 96 LYS A N 1
ATOM 763 C CA . LYS A 1 96 ? 8.953 7.276 -0.156 1.00 89.94 96 LYS A CA 1
ATOM 764 C C . LYS A 1 96 ? 9.051 6.290 -1.318 1.00 89.94 96 LYS A C 1
ATOM 766 O O . LYS A 1 96 ? 9.470 6.692 -2.397 1.00 89.94 96 LYS A O 1
ATOM 771 N N . THR A 1 97 ? 8.603 5.049 -1.128 1.00 90.12 97 THR A N 1
ATOM 772 C CA . THR A 1 97 ? 8.606 4.008 -2.167 1.00 90.12 97 THR A CA 1
ATOM 773 C C . THR A 1 97 ? 7.804 4.427 -3.398 1.00 90.12 97 THR A C 1
ATOM 775 O O . THR A 1 97 ? 8.311 4.339 -4.513 1.00 90.12 97 THR A O 1
ATOM 778 N N . ILE A 1 98 ? 6.594 4.957 -3.209 1.00 91.38 98 ILE A N 1
ATOM 779 C CA . ILE A 1 98 ? 5.716 5.497 -4.259 1.00 91.38 98 ILE A CA 1
ATOM 780 C C . ILE A 1 98 ? 6.421 6.631 -5.009 1.00 91.38 98 ILE A C 1
ATOM 782 O O . ILE A 1 98 ? 6.450 6.638 -6.234 1.00 91.38 98 ILE A O 1
ATOM 786 N N . THR A 1 99 ? 7.031 7.575 -4.288 1.00 90.00 99 THR A N 1
ATOM 787 C CA . THR A 1 99 ? 7.740 8.705 -4.910 1.00 90.00 99 THR A CA 1
ATOM 788 C C . THR A 1 99 ? 8.938 8.227 -5.732 1.00 90.00 99 THR A C 1
ATOM 790 O O . THR A 1 99 ? 9.134 8.664 -6.865 1.00 90.00 99 THR A O 1
ATOM 793 N N . THR A 1 100 ? 9.738 7.311 -5.184 1.00 87.38 100 THR A N 1
ATOM 794 C CA . THR A 1 100 ? 10.928 6.776 -5.852 1.00 87.38 100 THR A CA 1
ATOM 795 C C . THR A 1 100 ? 10.567 5.944 -7.079 1.00 87.38 100 THR A C 1
ATOM 797 O O . THR A 1 100 ? 11.122 6.195 -8.144 1.00 87.38 100 THR A O 1
ATOM 800 N N . SER A 1 101 ? 9.630 5.004 -6.960 1.00 88.69 101 SER A N 1
ATOM 801 C CA . SER A 1 101 ? 9.171 4.170 -8.082 1.00 88.69 101 SER A CA 1
ATOM 802 C C . SER A 1 101 ? 8.531 5.012 -9.188 1.00 88.69 101 SER A C 1
ATOM 804 O O . SER A 1 101 ? 8.884 4.850 -10.353 1.00 88.69 101 SER A O 1
ATOM 806 N N . LYS A 1 102 ? 7.701 6.007 -8.837 1.00 91.44 102 LYS A N 1
ATOM 807 C CA . LYS A 1 102 ? 7.130 6.961 -9.803 1.00 91.44 102 LYS A CA 1
ATOM 808 C C . LYS A 1 102 ? 8.189 7.794 -10.517 1.00 91.44 102 LYS A C 1
ATOM 810 O O . LYS A 1 102 ? 8.045 8.098 -11.696 1.00 91.44 102 LYS A O 1
ATOM 815 N N . LYS A 1 103 ? 9.266 8.172 -9.829 1.00 88.06 103 LYS A N 1
ATOM 816 C CA . LYS A 1 103 ? 10.390 8.849 -10.480 1.00 88.06 103 LYS A CA 1
ATOM 817 C C . LYS A 1 103 ? 11.112 7.906 -11.448 1.00 88.06 103 LYS A C 1
ATOM 819 O O . LYS A 1 103 ? 11.388 8.313 -12.568 1.00 88.06 103 LYS A O 1
ATOM 824 N N . ARG A 1 104 ? 11.401 6.671 -11.026 1.00 86.19 104 ARG A N 1
ATOM 825 C CA . ARG A 1 104 ? 12.180 5.694 -11.807 1.00 86.19 104 ARG A CA 1
ATOM 826 C C . ARG A 1 104 ? 11.457 5.199 -13.053 1.00 86.19 104 ARG A C 1
ATOM 828 O O . ARG A 1 104 ? 12.083 5.161 -14.101 1.00 86.19 104 ARG A O 1
ATOM 835 N N . MET A 1 105 ? 10.151 4.937 -12.983 1.00 86.81 105 MET A N 1
ATOM 836 C CA . MET A 1 105 ? 9.366 4.554 -14.170 1.00 86.81 105 MET A CA 1
ATOM 837 C C . MET A 1 105 ? 9.392 5.621 -15.280 1.00 86.81 105 MET A C 1
ATOM 839 O O . MET A 1 105 ? 9.202 5.301 -16.441 1.00 86.81 105 MET A O 1
ATOM 843 N N . ASN A 1 106 ? 9.645 6.887 -14.930 1.00 86.38 106 ASN A N 1
ATOM 844 C CA . ASN A 1 106 ? 9.730 7.998 -15.881 1.00 86.38 106 ASN A CA 1
ATOM 845 C C . ASN A 1 106 ? 11.185 8.395 -16.210 1.00 86.38 106 ASN A C 1
ATOM 847 O O . ASN A 1 106 ? 11.416 9.351 -16.953 1.00 86.38 106 ASN A O 1
ATOM 851 N N . ASP A 1 107 ? 12.180 7.711 -15.637 1.00 82.00 107 ASP A N 1
ATOM 852 C CA . ASP A 1 107 ? 13.598 8.012 -15.826 1.00 82.00 107 ASP A CA 1
ATOM 853 C C . ASP A 1 107 ? 14.172 7.150 -16.955 1.00 82.00 107 ASP A C 1
ATOM 855 O O . ASP A 1 107 ? 14.200 5.922 -16.879 1.00 82.00 107 ASP A O 1
ATOM 859 N N . LYS A 1 108 ? 14.717 7.803 -17.986 1.00 83.38 108 LYS A N 1
ATOM 860 C CA . LYS A 1 108 ? 15.331 7.131 -19.143 1.00 83.38 108 LYS A CA 1
ATOM 861 C C . LYS A 1 108 ? 16.447 6.157 -18.742 1.00 83.38 108 LYS A C 1
ATOM 863 O O . LYS A 1 108 ? 16.661 5.161 -19.433 1.00 83.38 108 LYS A O 1
ATOM 868 N N . ASN A 1 109 ? 17.132 6.399 -17.622 1.00 79.00 109 ASN A N 1
ATOM 869 C CA . ASN A 1 109 ? 18.185 5.518 -17.108 1.00 79.00 109 ASN A CA 1
ATOM 870 C C . ASN A 1 109 ? 17.643 4.217 -16.490 1.00 79.00 109 ASN A C 1
ATOM 872 O O . ASN A 1 109 ? 18.409 3.275 -16.288 1.00 79.00 109 ASN A O 1
ATOM 876 N N . PHE A 1 110 ? 16.344 4.156 -16.193 1.00 80.44 110 PHE A N 1
ATOM 877 C CA . PHE A 1 110 ? 15.670 3.027 -15.548 1.00 80.44 110 PHE A CA 1
ATOM 878 C C . PHE A 1 110 ? 14.673 2.315 -16.470 1.00 80.44 110 PHE A C 1
ATOM 880 O O . PHE A 1 110 ? 14.020 1.380 -16.027 1.00 80.44 110 PHE A O 1
ATOM 887 N N . THR A 1 111 ? 14.612 2.667 -17.759 1.00 83.31 111 THR A N 1
ATOM 888 C CA . THR A 1 111 ? 13.670 2.086 -18.740 1.00 83.31 111 THR A CA 1
ATOM 889 C C . THR A 1 111 ? 13.640 0.548 -18.726 1.00 83.31 111 THR A C 1
ATOM 891 O O . THR A 1 111 ? 12.579 -0.061 -18.783 1.00 83.31 111 THR A O 1
ATOM 894 N N . ARG A 1 112 ? 14.794 -0.118 -18.563 1.00 85.06 112 ARG A N 1
ATOM 895 C CA . ARG A 1 112 ? 14.864 -1.596 -18.493 1.00 85.06 112 ARG A CA 1
ATOM 896 C C . ARG A 1 112 ? 14.181 -2.215 -17.259 1.00 85.06 112 ARG A C 1
ATOM 898 O O . ARG A 1 112 ? 14.036 -3.429 -17.193 1.00 85.06 112 ARG A O 1
ATOM 905 N N . PHE A 1 113 ? 13.825 -1.395 -16.274 1.00 87.25 113 PHE A N 1
ATOM 906 C CA . PHE A 1 113 ? 13.206 -1.769 -15.003 1.00 87.25 113 PHE A CA 1
ATOM 907 C C . PHE A 1 113 ? 11.783 -1.233 -14.845 1.00 87.25 113 PHE A C 1
ATOM 909 O O . PHE A 1 113 ? 11.175 -1.434 -13.795 1.00 87.25 113 PHE A O 1
ATOM 916 N N . GLU A 1 114 ? 11.251 -0.568 -15.870 1.00 89.31 114 GLU A N 1
ATOM 917 C CA . GLU A 1 114 ? 9.989 0.167 -15.806 1.00 89.31 114 GLU A CA 1
ATOM 918 C C . GLU A 1 114 ? 8.830 -0.690 -15.277 1.00 89.31 114 GLU A C 1
ATOM 920 O O . GLU A 1 114 ? 8.157 -0.279 -14.335 1.00 89.31 114 GLU A O 1
ATOM 925 N N . ASP A 1 115 ? 8.650 -1.912 -15.793 1.00 93.12 115 ASP A N 1
ATOM 926 C CA . ASP A 1 115 ? 7.593 -2.832 -15.336 1.00 93.12 115 ASP A CA 1
ATOM 927 C C . ASP A 1 115 ? 7.745 -3.225 -13.854 1.00 93.12 115 ASP A C 1
ATOM 929 O O . ASP A 1 115 ? 6.769 -3.297 -13.101 1.00 93.12 115 ASP A O 1
ATOM 933 N N . ALA A 1 116 ? 8.983 -3.429 -13.396 1.00 90.62 116 ALA A N 1
ATOM 934 C CA . ALA A 1 116 ? 9.261 -3.767 -12.006 1.00 90.62 116 ALA A CA 1
ATOM 935 C C . ALA A 1 116 ? 8.963 -2.582 -11.070 1.00 90.62 116 ALA A C 1
ATOM 937 O O . ALA A 1 116 ? 8.328 -2.759 -10.028 1.00 90.62 116 ALA A O 1
ATOM 938 N N . ASP A 1 117 ? 9.372 -1.368 -11.451 1.00 91.25 117 ASP A N 1
ATOM 939 C CA . ASP A 1 117 ? 9.058 -0.141 -10.712 1.00 91.25 117 ASP A CA 1
ATOM 940 C C . ASP A 1 117 ? 7.552 0.171 -10.728 1.00 91.25 117 ASP A C 1
ATOM 942 O O . ASP A 1 117 ? 7.004 0.603 -9.713 1.00 91.25 117 ASP A O 1
ATOM 946 N N . LEU A 1 118 ? 6.855 -0.112 -11.831 1.00 95.69 118 LEU A N 1
ATOM 947 C CA . LEU A 1 118 ? 5.406 0.044 -11.964 1.00 95.69 118 LEU A CA 1
ATOM 948 C C . LEU A 1 118 ? 4.641 -0.863 -10.991 1.00 95.69 118 LEU A C 1
ATOM 950 O O . LEU A 1 118 ? 3.730 -0.406 -10.295 1.00 95.69 118 LEU A O 1
ATOM 954 N N . LYS A 1 119 ? 5.036 -2.134 -10.871 1.00 95.88 119 LYS A N 1
ATOM 955 C CA . LYS A 1 119 ? 4.436 -3.069 -9.903 1.00 95.88 119 LYS A CA 1
ATOM 956 C C . LYS A 1 119 ? 4.671 -2.623 -8.461 1.00 95.88 119 LYS A C 1
ATOM 958 O O . LYS A 1 119 ? 3.751 -2.667 -7.638 1.00 95.88 119 LYS A O 1
ATOM 963 N N . VAL A 1 120 ? 5.878 -2.148 -8.145 1.00 93.88 120 VAL A N 1
ATOM 964 C CA . VAL A 1 120 ? 6.195 -1.584 -6.822 1.00 93.88 120 VAL A CA 1
ATOM 965 C C . VAL A 1 120 ? 5.344 -0.349 -6.540 1.00 93.88 120 VAL A C 1
ATOM 967 O O . VAL A 1 120 ? 4.797 -0.228 -5.443 1.00 93.88 120 VAL A O 1
ATOM 970 N N . TYR A 1 121 ? 5.191 0.540 -7.518 1.00 96.19 121 TYR A N 1
ATOM 971 C CA . TYR A 1 121 ? 4.382 1.746 -7.396 1.00 96.19 121 TYR A CA 1
ATOM 972 C C . TYR A 1 121 ? 2.929 1.427 -7.036 1.00 96.19 121 TYR A C 1
ATOM 974 O O . TYR A 1 121 ? 2.438 1.880 -5.998 1.00 96.19 121 TYR A O 1
ATOM 982 N N . TYR A 1 122 ? 2.261 0.609 -7.851 1.00 96.81 122 TYR A N 1
ATOM 983 C CA . TYR A 1 122 ? 0.842 0.318 -7.663 1.00 96.81 122 TYR A CA 1
ATOM 984 C C . TYR A 1 122 ? 0.571 -0.539 -6.428 1.00 96.81 122 TYR A C 1
ATOM 986 O O . TYR A 1 122 ? -0.338 -0.215 -5.665 1.00 96.81 122 TYR A O 1
ATOM 994 N N . SER A 1 123 ? 1.394 -1.558 -6.154 1.00 96.31 123 SER A N 1
ATOM 995 C CA . SER A 1 123 ? 1.244 -2.345 -4.921 1.00 96.31 123 SER A CA 1
ATOM 996 C C . SER A 1 123 ? 1.430 -1.488 -3.664 1.00 96.31 123 SER A C 1
ATOM 998 O O . SER A 1 123 ? 0.674 -1.628 -2.707 1.00 96.31 123 SER A O 1
ATOM 1000 N N . SER A 1 124 ? 2.375 -0.542 -3.678 1.00 95.38 124 SER A N 1
ATOM 1001 C CA . SER A 1 124 ? 2.587 0.375 -2.552 1.00 95.38 124 SER A CA 1
ATOM 1002 C C . SER A 1 124 ? 1.416 1.343 -2.374 1.00 95.38 124 SER A C 1
ATOM 1004 O O . SER A 1 124 ? 1.053 1.665 -1.241 1.00 95.38 124 SER A O 1
ATOM 1006 N N . LEU A 1 125 ? 0.816 1.811 -3.476 1.00 94.81 125 LEU A N 1
ATOM 1007 C CA . LEU A 1 125 ? -0.364 2.676 -3.452 1.00 94.81 125 LEU A CA 1
ATOM 1008 C C . LEU A 1 125 ? -1.581 1.945 -2.867 1.00 94.81 125 LEU A C 1
ATOM 1010 O O . LEU A 1 125 ? -2.267 2.502 -2.012 1.00 94.81 125 LEU A O 1
ATOM 1014 N N . ALA A 1 126 ? -1.794 0.691 -3.268 1.00 93.69 126 ALA A N 1
ATOM 1015 C CA . ALA A 1 126 ? -2.845 -0.173 -2.740 1.00 93.69 126 ALA A CA 1
ATOM 1016 C C . ALA A 1 126 ? -2.705 -0.393 -1.226 1.00 93.69 126 ALA A C 1
ATOM 1018 O O . ALA A 1 126 ? -3.638 -0.131 -0.468 1.00 93.69 126 ALA A O 1
ATOM 1019 N N . THR A 1 127 ? -1.522 -0.810 -0.761 1.00 94.44 127 THR A N 1
ATOM 1020 C CA . THR A 1 127 ? -1.261 -1.018 0.672 1.00 94.44 127 THR A CA 1
ATOM 1021 C C . THR A 1 127 ? -1.423 0.273 1.464 1.00 94.44 127 THR A C 1
ATOM 1023 O O . THR A 1 127 ? -2.022 0.266 2.539 1.00 94.44 127 THR A O 1
ATOM 1026 N N . LYS A 1 128 ? -0.925 1.398 0.937 1.00 94.50 128 LYS A N 1
ATOM 1027 C CA . LYS A 1 128 ? -1.086 2.707 1.576 1.00 94.50 128 LYS A CA 1
ATOM 1028 C C . LYS A 1 128 ? -2.564 3.047 1.755 1.00 94.50 128 LYS A C 1
ATOM 1030 O O . LYS A 1 128 ? -2.938 3.466 2.843 1.00 94.50 128 LYS A O 1
ATOM 1035 N N . ASN A 1 129 ? -3.372 2.855 0.714 1.00 91.62 129 ASN A N 1
ATOM 1036 C CA . ASN A 1 129 ? -4.795 3.164 0.742 1.00 91.62 129 ASN A CA 1
ATOM 1037 C C . ASN A 1 129 ? -5.520 2.402 1.864 1.00 91.62 129 ASN A C 1
ATOM 1039 O O . ASN A 1 129 ? -6.164 3.041 2.687 1.00 91.62 129 ASN A O 1
ATOM 1043 N N . ILE A 1 130 ? -5.327 1.084 1.977 1.00 90.44 130 ILE A N 1
ATOM 1044 C CA . ILE A 1 130 ? -5.938 0.293 3.062 1.00 90.44 130 ILE A CA 1
ATOM 1045 C C . ILE A 1 130 ? -5.482 0.769 4.442 1.00 90.44 130 ILE A C 1
ATOM 1047 O O . ILE A 1 130 ? -6.301 0.927 5.343 1.00 90.44 130 ILE A O 1
ATOM 1051 N N . LEU A 1 131 ? -4.185 1.033 4.620 1.00 90.50 131 LEU A N 1
ATOM 1052 C CA . LEU A 1 131 ? -3.658 1.519 5.896 1.00 90.50 131 LEU A CA 1
ATOM 1053 C C . LEU A 1 131 ? -4.210 2.901 6.271 1.00 90.50 131 LEU A C 1
ATOM 1055 O O . LEU A 1 131 ? -4.457 3.159 7.446 1.00 90.50 131 LEU A O 1
ATOM 1059 N N . GLU A 1 132 ? -4.393 3.795 5.298 1.00 89.75 132 GLU A N 1
ATOM 1060 C CA . GLU A 1 132 ? -5.021 5.101 5.513 1.00 89.75 132 GLU A CA 1
ATOM 1061 C C . GLU A 1 132 ? -6.497 4.954 5.880 1.00 89.75 132 GLU A C 1
ATOM 1063 O O . GLU A 1 132 ? -6.937 5.599 6.829 1.00 89.75 132 GLU A O 1
ATOM 1068 N N . THR A 1 133 ? -7.228 4.060 5.213 1.00 86.00 133 THR A N 1
ATOM 1069 C CA . THR A 1 133 ? -8.617 3.749 5.562 1.00 86.00 133 THR A CA 1
ATOM 1070 C C . THR A 1 133 ? -8.733 3.141 6.958 1.00 86.00 133 THR A C 1
ATOM 1072 O O . THR A 1 133 ? -9.629 3.510 7.702 1.00 86.00 133 THR A O 1
ATOM 1075 N N . ILE A 1 134 ? -7.797 2.282 7.376 1.00 84.88 134 ILE A N 1
ATOM 1076 C CA . ILE A 1 134 ? -7.792 1.718 8.737 1.00 84.88 134 ILE A CA 1
ATOM 1077 C C . ILE A 1 134 ? -7.557 2.791 9.808 1.00 84.88 134 ILE A C 1
ATOM 1079 O O . ILE A 1 134 ? -8.032 2.683 10.938 1.00 84.88 134 ILE A O 1
ATOM 1083 N N . LEU A 1 135 ? -6.816 3.847 9.471 1.00 86.19 135 LEU A N 1
ATOM 1084 C CA . LEU A 1 135 ? -6.643 4.992 10.361 1.00 86.19 135 LEU A CA 1
ATOM 1085 C C . LEU A 1 135 ? -7.864 5.923 10.397 1.00 86.19 135 LEU A C 1
ATOM 1087 O O . LEU A 1 135 ? -7.949 6.732 11.329 1.00 86.19 135 LEU A O 1
ATOM 1091 N N . ASP A 1 136 ? -8.763 5.824 9.417 1.00 84.94 136 ASP A N 1
ATOM 1092 C CA . ASP A 1 136 ? -10.029 6.552 9.335 1.00 84.94 136 ASP A CA 1
ATOM 1093 C C . ASP A 1 136 ? -11.113 5.788 10.110 1.00 84.94 136 ASP A C 1
ATOM 1095 O O . ASP A 1 136 ? -11.873 4.978 9.579 1.00 84.94 136 ASP A O 1
ATOM 1099 N N . GLU A 1 137 ? -11.130 6.004 11.426 1.00 79.44 137 GLU A N 1
ATOM 1100 C CA . GLU A 1 137 ? -12.045 5.295 12.324 1.00 79.44 137 GLU A CA 1
ATOM 1101 C C . GLU A 1 137 ? -13.513 5.553 11.995 1.00 79.44 137 GLU A C 1
ATOM 1103 O O . GLU A 1 137 ? -14.331 4.649 12.150 1.00 79.44 137 GLU A O 1
ATOM 1108 N N . ASP A 1 138 ? -13.842 6.759 11.546 1.00 80.50 138 ASP A N 1
ATOM 1109 C CA . ASP A 1 138 ? -15.222 7.154 11.278 1.00 80.50 138 ASP A CA 1
ATOM 1110 C C . ASP A 1 138 ? -15.715 6.442 10.024 1.00 80.50 138 ASP A C 1
ATOM 1112 O O . ASP A 1 138 ? -16.795 5.850 10.030 1.00 80.50 138 ASP A O 1
ATOM 1116 N N . PHE A 1 139 ? -14.871 6.378 8.989 1.00 79.38 139 PHE A N 1
ATOM 1117 C CA . PHE A 1 139 ? -15.148 5.569 7.810 1.00 79.38 139 PHE A CA 1
ATOM 1118 C C . PHE A 1 139 ? -15.414 4.106 8.178 1.00 79.38 139 PHE A C 1
ATOM 1120 O O . PHE A 1 139 ? -16.429 3.551 7.756 1.00 79.38 139 PHE A O 1
ATOM 1127 N N . ILE A 1 140 ? -14.546 3.472 8.974 1.00 79.25 140 ILE A N 1
ATOM 1128 C CA . ILE A 1 140 ? -14.719 2.056 9.330 1.00 79.25 140 ILE A CA 1
ATOM 1129 C C . ILE A 1 140 ? -15.977 1.847 10.177 1.00 79.25 140 ILE A C 1
ATOM 1131 O O . ILE A 1 140 ? -16.723 0.907 9.919 1.00 79.25 140 ILE A O 1
ATOM 1135 N N . LYS A 1 141 ? -16.247 2.706 11.167 1.00 77.19 141 LYS A N 1
ATOM 1136 C CA . LYS A 1 141 ? -17.453 2.596 12.006 1.00 77.19 141 LYS A CA 1
ATOM 1137 C C . LYS A 1 141 ? -18.733 2.688 11.176 1.00 77.19 141 LYS A C 1
ATOM 1139 O O . LYS A 1 141 ? -19.674 1.950 11.445 1.00 77.19 141 LYS A O 1
ATOM 1144 N N . VAL A 1 142 ? -18.767 3.585 10.188 1.00 78.44 142 VAL A N 1
ATOM 1145 C CA . VAL A 1 142 ? -19.945 3.813 9.337 1.00 78.44 142 VAL A CA 1
ATOM 1146 C C . VAL A 1 142 ? -20.123 2.698 8.309 1.00 78.44 142 VAL A C 1
ATOM 1148 O O . VAL A 1 142 ? -21.240 2.244 8.081 1.00 78.44 142 VAL A O 1
ATOM 1151 N N . THR A 1 143 ? -19.037 2.255 7.678 1.00 75.44 143 THR A N 1
ATOM 1152 C CA . THR A 1 143 ? -19.093 1.273 6.579 1.00 75.44 143 THR A CA 1
ATOM 1153 C C . THR A 1 143 ? -19.018 -0.178 7.047 1.00 75.44 143 THR A C 1
ATOM 1155 O O . THR A 1 143 ? -19.304 -1.083 6.271 1.00 75.44 143 THR A O 1
ATOM 1158 N N . GLY A 1 144 ? -18.624 -0.414 8.301 1.00 71.50 144 GLY A N 1
ATOM 1159 C CA . GLY A 1 144 ? -18.203 -1.732 8.778 1.00 71.50 144 GLY A CA 1
ATOM 1160 C C . GLY A 1 144 ? -16.801 -2.131 8.296 1.00 71.50 144 GLY A C 1
ATOM 1161 O O . GLY A 1 144 ? -16.376 -3.258 8.537 1.00 71.50 144 GLY A O 1
ATOM 1162 N N . GLY A 1 145 ? -16.080 -1.219 7.633 1.00 79.44 145 GLY A N 1
ATOM 1163 C CA . GLY A 1 145 ? -14.786 -1.479 7.017 1.00 79.44 145 GLY A CA 1
ATOM 1164 C C . GLY A 1 145 ? -14.901 -2.153 5.648 1.00 79.44 145 GLY A C 1
ATOM 1165 O O . GLY A 1 145 ? -15.883 -2.006 4.926 1.00 79.44 145 GLY A O 1
ATOM 1166 N N . PHE A 1 146 ? -13.853 -2.871 5.265 1.00 80.56 146 PHE A N 1
ATOM 1167 C CA . PHE A 1 146 ? -13.789 -3.630 4.024 1.00 80.56 146 PHE A CA 1
ATOM 1168 C C . PHE A 1 146 ? -14.418 -5.011 4.185 1.00 80.56 146 PHE A C 1
ATOM 1170 O O . PHE A 1 146 ? -14.064 -5.762 5.094 1.00 80.56 146 PHE A O 1
ATOM 1177 N N . ASP A 1 147 ? -15.259 -5.403 3.232 1.00 78.50 147 ASP A N 1
ATOM 1178 C CA . ASP A 1 147 ? -15.675 -6.796 3.108 1.00 78.50 147 ASP A CA 1
ATOM 1179 C C . ASP A 1 147 ? -14.496 -7.642 2.602 1.00 78.50 147 ASP A C 1
ATOM 1181 O O . ASP A 1 147 ? -14.099 -7.572 1.436 1.00 78.50 147 ASP A O 1
ATOM 1185 N N . THR A 1 148 ? -13.915 -8.445 3.495 1.00 76.31 148 THR A N 1
ATOM 1186 C CA . THR A 1 148 ? -12.760 -9.294 3.179 1.00 76.31 148 THR A CA 1
ATOM 1187 C C . THR A 1 148 ? -13.099 -10.403 2.183 1.00 76.31 148 THR A C 1
ATOM 1189 O O . THR A 1 148 ? -12.196 -10.902 1.515 1.00 76.31 148 THR A O 1
ATOM 1192 N N . SER A 1 149 ? -14.382 -10.747 2.002 1.00 74.56 149 SER A N 1
ATOM 1193 C CA . SER A 1 149 ? -14.822 -11.747 1.021 1.00 74.56 149 SER A CA 1
ATOM 1194 C C . SER A 1 149 ? -14.616 -11.306 -0.435 1.00 74.56 149 SER A C 1
ATOM 1196 O O . SER A 1 149 ? -14.544 -12.147 -1.337 1.00 74.56 149 SER A O 1
ATOM 1198 N N . LEU A 1 150 ? -14.451 -9.998 -0.662 1.00 72.00 150 LEU A N 1
ATOM 1199 C CA . LEU A 1 150 ? -14.118 -9.418 -1.964 1.00 72.00 150 LEU A CA 1
ATOM 1200 C C . LEU A 1 150 ? -12.647 -9.644 -2.354 1.00 72.00 150 LEU A C 1
ATOM 1202 O O . LEU A 1 150 ? -12.300 -9.533 -3.529 1.00 72.00 150 LEU A O 1
ATOM 1206 N N . PHE A 1 151 ? -11.785 -9.994 -1.394 1.00 74.00 151 PHE A N 1
ATOM 1207 C CA . PHE A 1 151 ? -10.345 -10.160 -1.585 1.00 74.00 151 PHE A CA 1
ATOM 1208 C C . PHE A 1 151 ? -9.968 -11.648 -1.552 1.00 74.00 151 PHE A C 1
ATOM 1210 O O . PHE A 1 151 ? -9.512 -12.180 -0.540 1.00 74.00 151 PHE A O 1
ATOM 1217 N N . LYS A 1 152 ? -10.203 -12.330 -2.676 1.00 72.88 152 LYS A N 1
ATOM 1218 C CA . LYS A 1 152 ? -9.952 -13.770 -2.866 1.00 72.88 152 LYS A CA 1
ATOM 1219 C C . LYS A 1 152 ? -8.481 -14.068 -3.197 1.00 72.88 152 LYS A C 1
ATOM 1221 O O . LYS A 1 152 ? -7.681 -13.156 -3.389 1.00 72.88 152 LYS A O 1
ATOM 1226 N N . GLU A 1 153 ? -8.102 -15.350 -3.263 1.00 66.12 153 GLU A N 1
ATOM 1227 C CA . GLU A 1 153 ? -6.713 -15.781 -3.536 1.00 66.12 153 GLU A CA 1
ATOM 1228 C C . GLU A 1 153 ? -6.120 -15.194 -4.831 1.00 66.12 153 GLU A C 1
ATOM 1230 O O . GLU A 1 153 ? -4.911 -14.937 -4.898 1.00 66.12 153 GLU A O 1
ATOM 1235 N N . ASP A 1 154 ? -6.970 -14.940 -5.826 1.00 74.25 154 ASP A N 1
ATOM 1236 C CA . ASP A 1 154 ? -6.650 -14.360 -7.130 1.00 74.25 154 ASP A CA 1
ATOM 1237 C C . ASP A 1 154 ? -6.642 -12.823 -7.146 1.00 74.25 154 ASP A C 1
ATOM 1239 O O . ASP A 1 154 ? -6.387 -12.225 -8.190 1.00 74.25 154 ASP A O 1
ATOM 1243 N N . PHE A 1 155 ? -6.863 -12.161 -6.006 1.00 83.19 155 PHE A N 1
ATOM 1244 C CA . PHE A 1 155 ? -6.840 -10.706 -5.947 1.00 83.19 155 PHE A CA 1
ATOM 1245 C C . PHE A 1 155 ? -5.458 -10.149 -6.323 1.00 83.19 155 PHE A C 1
ATOM 1247 O O . PHE A 1 155 ? -4.420 -10.476 -5.716 1.00 83.19 155 PHE A O 1
ATOM 1254 N N . ASP A 1 156 ? -5.487 -9.268 -7.324 1.00 89.44 156 ASP A N 1
ATOM 1255 C CA . ASP A 1 156 ? -4.337 -8.563 -7.867 1.00 89.44 156 ASP A CA 1
ATOM 1256 C C . ASP A 1 156 ? -4.216 -7.166 -7.242 1.00 89.44 156 ASP A C 1
ATOM 1258 O O . ASP A 1 156 ? -4.924 -6.212 -7.578 1.00 89.44 156 ASP A O 1
ATOM 1262 N N . ILE A 1 157 ? -3.255 -7.046 -6.326 1.00 92.62 157 ILE A N 1
ATOM 1263 C CA . ILE A 1 157 ? -2.941 -5.793 -5.639 1.00 92.62 157 ILE A CA 1
ATOM 1264 C C . ILE A 1 157 ? -2.445 -4.692 -6.594 1.00 92.62 157 ILE A C 1
ATOM 1266 O O . ILE A 1 157 ? -2.607 -3.506 -6.301 1.00 92.62 157 ILE A O 1
ATOM 1270 N N . VAL A 1 158 ? -1.839 -5.054 -7.729 1.00 94.44 158 VAL A N 1
ATOM 1271 C CA . VAL A 1 158 ? -1.363 -4.097 -8.736 1.00 94.44 158 VAL A CA 1
ATOM 1272 C C . VAL A 1 158 ? -2.554 -3.497 -9.476 1.00 94.44 158 VAL A C 1
ATOM 1274 O O . VAL A 1 158 ? -2.625 -2.275 -9.595 1.00 94.44 158 VAL A O 1
ATOM 1277 N N . GLU A 1 159 ? -3.513 -4.318 -9.910 1.00 93.00 159 GLU A N 1
ATOM 1278 C CA . GLU A 1 159 ? -4.747 -3.830 -10.547 1.00 93.00 159 GLU A CA 1
ATOM 1279 C C . GLU A 1 159 ? -5.587 -2.977 -9.592 1.00 93.00 159 GLU A C 1
ATOM 1281 O O . GLU A 1 159 ? -6.035 -1.891 -9.965 1.00 93.00 159 GLU A O 1
ATOM 1286 N N . TYR A 1 160 ? -5.711 -3.381 -8.324 1.00 91.50 160 TYR A N 1
ATOM 1287 C CA . TYR A 1 160 ? -6.342 -2.532 -7.311 1.00 91.50 160 TYR A CA 1
ATOM 1288 C C . TYR A 1 160 ? -5.635 -1.173 -7.192 1.00 91.50 160 TYR A C 1
ATOM 1290 O O . TYR A 1 160 ? -6.279 -0.124 -7.220 1.00 91.50 160 TYR A O 1
ATOM 1298 N N . GLY A 1 161 ? -4.299 -1.169 -7.123 1.00 92.44 161 GLY A N 1
ATOM 1299 C CA . GLY A 1 161 ? -3.500 0.056 -7.085 1.00 92.44 161 GLY A CA 1
ATOM 1300 C C . GLY A 1 161 ? -3.721 0.964 -8.299 1.00 92.44 161 GLY A C 1
ATOM 1301 O O . GLY A 1 161 ? -3.800 2.183 -8.141 1.00 92.44 161 GLY A O 1
ATOM 1302 N N . LYS A 1 162 ? -3.874 0.397 -9.502 1.00 91.00 162 LYS A N 1
ATOM 1303 C CA . LYS A 1 162 ? -4.236 1.161 -10.709 1.00 91.00 162 LYS A CA 1
ATOM 1304 C C . LYS A 1 162 ? -5.606 1.816 -10.566 1.00 91.00 162 LYS A C 1
ATOM 1306 O O . LYS A 1 162 ? -5.735 3.000 -10.874 1.00 91.00 162 LYS A O 1
ATOM 1311 N N . GLY A 1 163 ? -6.595 1.083 -10.051 1.00 86.88 163 GLY A N 1
ATOM 1312 C CA . GLY A 1 163 ? -7.929 1.613 -9.758 1.00 86.88 163 GLY A CA 1
ATOM 1313 C C . GLY A 1 163 ? -7.882 2.807 -8.802 1.00 86.88 163 GLY A C 1
ATOM 1314 O O . GLY A 1 163 ? -8.470 3.849 -9.086 1.00 86.88 163 GLY A O 1
ATOM 1315 N N . ILE A 1 164 ? -7.095 2.708 -7.727 1.00 89.12 164 ILE A N 1
ATOM 1316 C CA . ILE A 1 164 ? -6.877 3.816 -6.786 1.00 89.12 164 ILE A CA 1
ATOM 1317 C C . ILE A 1 164 ? -6.269 5.041 -7.483 1.00 89.12 164 ILE A C 1
ATOM 1319 O O . ILE A 1 164 ? -6.741 6.161 -7.287 1.00 89.12 164 ILE A O 1
ATOM 1323 N N . GLU A 1 165 ? -5.237 4.863 -8.315 1.00 89.75 165 GLU A N 1
ATOM 1324 C CA . GLU A 1 165 ? -4.640 5.988 -9.043 1.00 89.75 165 GLU A CA 1
ATOM 1325 C C . GLU A 1 165 ? -5.630 6.621 -10.033 1.00 89.75 165 GLU A C 1
ATOM 1327 O O . GLU A 1 165 ? -5.684 7.847 -10.139 1.00 89.75 165 GLU A O 1
ATOM 1332 N N . ALA A 1 166 ? -6.422 5.808 -10.738 1.00 85.19 166 ALA A N 1
ATOM 1333 C CA . ALA A 1 166 ? -7.439 6.278 -11.673 1.00 85.19 166 ALA A CA 1
ATOM 1334 C C . ALA A 1 166 ? -8.501 7.128 -10.965 1.00 85.19 166 ALA A C 1
ATOM 1336 O O . ALA A 1 166 ? -8.814 8.221 -11.433 1.00 85.19 166 ALA A O 1
ATOM 1337 N N . VAL A 1 167 ? -8.979 6.682 -9.799 1.00 79.75 167 VAL A N 1
ATOM 1338 C CA . VAL A 1 167 ? -9.881 7.463 -8.944 1.00 79.75 167 VAL A CA 1
ATOM 1339 C C . VAL A 1 167 ? -9.225 8.798 -8.578 1.00 79.75 167 VAL A C 1
ATOM 1341 O O . VAL A 1 167 ? -9.767 9.849 -8.896 1.00 79.75 167 VAL A O 1
ATOM 1344 N N . TYR A 1 168 ? -8.005 8.810 -8.034 1.00 76.44 168 TYR A N 1
ATOM 1345 C CA . TYR A 1 168 ? -7.339 10.070 -7.666 1.00 76.44 168 TYR A CA 1
ATOM 1346 C C . TYR A 1 168 ? -7.071 11.031 -8.837 1.00 76.44 168 TYR A C 1
ATOM 1348 O O . TYR A 1 168 ? -7.017 12.246 -8.619 1.00 76.44 168 TYR A O 1
ATOM 1356 N N . LYS A 1 169 ? -6.885 10.509 -10.055 1.00 73.19 169 LYS A N 1
ATOM 1357 C CA . LYS A 1 169 ? -6.715 11.305 -11.282 1.00 73.19 169 LYS A CA 1
ATOM 1358 C C . LYS A 1 169 ? -8.037 11.875 -11.800 1.00 73.19 169 LYS A C 1
ATOM 1360 O O . LYS A 1 169 ? -8.025 12.988 -12.317 1.00 73.19 169 LYS A O 1
ATOM 1365 N N . ASN A 1 170 ? -9.134 11.134 -11.654 1.00 61.25 170 ASN A N 1
ATOM 1366 C CA . ASN A 1 170 ? -10.436 11.478 -12.224 1.00 61.25 170 ASN A CA 1
ATOM 1367 C C . ASN A 1 170 ? -11.349 12.255 -11.270 1.00 61.25 170 ASN A C 1
ATOM 1369 O O . ASN A 1 170 ? -12.291 12.873 -11.748 1.00 61.25 170 ASN A O 1
ATOM 1373 N N . ILE A 1 171 ? -11.068 12.272 -9.960 1.00 58.91 171 ILE A N 1
ATOM 1374 C CA . ILE A 1 171 ? -11.798 13.139 -9.027 1.00 58.91 171 ILE A CA 1
ATOM 1375 C C . ILE A 1 171 ? -11.493 14.605 -9.380 1.00 58.91 171 ILE A C 1
ATOM 1377 O O . ILE A 1 171 ? -10.356 15.088 -9.237 1.00 58.91 171 ILE A O 1
ATOM 1381 N N . THR A 1 172 ? -12.530 15.315 -9.813 1.00 56.12 172 THR A N 1
ATOM 1382 C CA . THR A 1 172 ? -12.527 16.753 -10.097 1.00 56.12 172 THR A CA 1
ATOM 1383 C C . THR A 1 172 ? -12.257 17.571 -8.826 1.00 56.12 172 THR A C 1
ATOM 1385 O O . THR A 1 172 ? -12.379 17.088 -7.699 1.00 56.12 172 THR A O 1
ATOM 1388 N N . ASN A 1 173 ? -11.845 18.836 -8.964 1.00 57.47 173 ASN A N 1
ATOM 1389 C CA . ASN A 1 173 ? -11.647 19.699 -7.788 1.00 57.47 173 ASN A CA 1
ATOM 1390 C C . ASN A 1 173 ? -12.948 19.912 -6.988 1.00 57.47 173 ASN A C 1
ATOM 1392 O O . ASN A 1 173 ? -12.872 20.104 -5.777 1.00 57.47 173 ASN A O 1
ATOM 1396 N N . GLU A 1 174 ? -14.108 19.825 -7.641 1.00 53.06 174 GLU A N 1
ATOM 1397 C CA . GLU A 1 174 ? -15.431 19.916 -7.012 1.00 53.06 174 GLU A CA 1
ATOM 1398 C C . GLU A 1 174 ? -15.745 18.671 -6.177 1.00 53.06 174 GLU A C 1
ATOM 1400 O O . GLU A 1 174 ? -16.060 18.797 -4.998 1.00 53.06 174 GLU A O 1
ATOM 1405 N N . GLU A 1 175 ? -15.524 17.466 -6.707 1.00 56.84 175 GLU A N 1
ATOM 1406 C CA . GLU A 1 175 ? -15.709 16.227 -5.936 1.00 56.84 175 GLU A CA 1
ATOM 1407 C C . GLU A 1 175 ? -14.729 16.147 -4.747 1.00 56.84 175 GLU A C 1
ATOM 1409 O O . GLU A 1 175 ? -15.087 15.675 -3.669 1.00 56.84 175 GLU A O 1
ATOM 1414 N N . LYS A 1 176 ? -13.500 16.678 -4.877 1.00 55.03 176 LYS A N 1
ATOM 1415 C CA . LYS A 1 176 ? -12.560 16.810 -3.740 1.00 55.03 176 LYS A CA 1
ATOM 1416 C C . LYS A 1 176 ? -13.098 17.728 -2.643 1.00 55.03 176 LYS A C 1
ATOM 1418 O O . LYS A 1 176 ? -12.885 17.439 -1.464 1.00 55.03 176 LYS A O 1
ATOM 1423 N N . GLN A 1 177 ? -13.756 18.826 -3.016 1.00 53.47 177 GLN A N 1
ATOM 1424 C CA . GLN A 1 177 ? -14.399 19.739 -2.071 1.00 53.47 177 GLN A CA 1
ATOM 1425 C C . GLN A 1 177 ? -15.634 19.100 -1.436 1.00 53.47 177 GLN A C 1
ATOM 1427 O O . GLN A 1 177 ? -15.829 19.246 -0.234 1.00 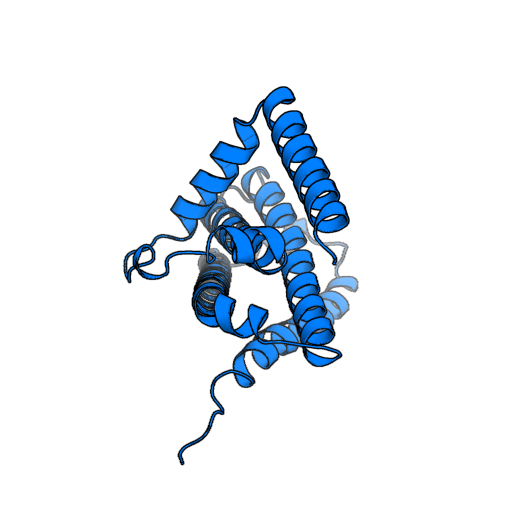53.47 177 GLN A O 1
ATOM 1432 N N . GLU A 1 178 ? -16.413 18.331 -2.193 1.00 55.84 178 GLU A N 1
ATOM 1433 C CA . GLU A 1 178 ? -17.595 17.632 -1.691 1.00 55.84 178 GLU A CA 1
ATOM 1434 C C . GLU A 1 178 ? -17.222 16.530 -0.687 1.00 55.84 178 GLU A C 1
ATOM 1436 O O . GLU A 1 178 ? -17.777 16.485 0.410 1.00 55.84 178 GLU A O 1
ATOM 1441 N N . PHE A 1 179 ? -16.189 15.724 -0.964 1.00 59.19 179 PHE A N 1
ATOM 1442 C CA . PHE A 1 179 ? -15.648 14.769 0.015 1.00 59.19 179 PHE A CA 1
ATOM 1443 C C . PHE A 1 179 ? -15.093 15.456 1.274 1.00 59.19 179 PHE A C 1
ATOM 1445 O O . PHE A 1 179 ? -15.207 14.908 2.375 1.00 59.19 179 PHE A O 1
ATOM 1452 N N . ALA A 1 180 ? -14.498 16.646 1.142 1.00 55.53 180 ALA A N 1
ATOM 1453 C CA . ALA A 1 180 ? -14.030 17.430 2.285 1.00 55.53 180 ALA A CA 1
ATOM 1454 C C . ALA A 1 180 ? -15.202 17.972 3.125 1.00 55.53 180 ALA A C 1
ATOM 1456 O O . ALA A 1 180 ? -15.177 17.840 4.347 1.00 55.53 180 ALA A O 1
ATOM 1457 N N . LEU A 1 181 ? -16.251 18.481 2.472 1.00 52.03 181 LEU A N 1
ATOM 1458 C CA . LEU A 1 181 ? -17.500 18.937 3.089 1.00 52.03 181 LEU A CA 1
ATOM 1459 C C . LEU A 1 181 ? -18.245 17.803 3.800 1.00 52.03 181 LEU A C 1
ATOM 1461 O O . LEU A 1 181 ? -18.747 17.998 4.904 1.00 52.03 181 LEU A O 1
ATOM 1465 N N . ILE A 1 182 ? -18.290 16.606 3.208 1.00 59.06 182 ILE A N 1
ATOM 1466 C CA . ILE A 1 182 ? -18.878 15.417 3.841 1.00 59.06 182 ILE A CA 1
ATOM 1467 C C . ILE A 1 182 ? -18.088 15.039 5.100 1.00 59.06 182 ILE A C 1
ATOM 1469 O O . ILE A 1 182 ? -18.696 14.761 6.132 1.00 59.06 182 ILE A O 1
ATOM 1473 N N . ARG A 1 183 ? -16.746 15.085 5.064 1.00 54.47 183 ARG A N 1
ATOM 1474 C CA . ARG A 1 183 ? -15.909 14.848 6.257 1.00 54.47 183 ARG A CA 1
ATOM 1475 C C . ARG A 1 183 ? -16.076 15.912 7.337 1.00 54.47 183 ARG A C 1
ATOM 1477 O O . ARG A 1 183 ? -16.050 15.564 8.513 1.00 54.47 183 ARG A O 1
ATOM 1484 N N . GLU A 1 184 ? -16.198 17.188 6.978 1.00 57.22 184 GLU A N 1
ATOM 1485 C CA . GLU A 1 184 ? -16.462 18.251 7.957 1.00 57.22 184 GLU A CA 1
ATOM 1486 C C . GLU A 1 184 ? -17.842 18.092 8.589 1.00 57.22 184 GLU A C 1
ATOM 1488 O O . GLU A 1 184 ? -17.947 18.085 9.813 1.00 57.22 184 GLU A O 1
ATOM 1493 N N . ARG A 1 185 ? -18.878 17.835 7.785 1.00 54.94 185 ARG A N 1
ATOM 1494 C CA . ARG A 1 185 ? -20.228 17.578 8.299 1.00 54.94 185 ARG A CA 1
ATOM 1495 C C . ARG A 1 185 ? -20.298 16.336 9.178 1.00 54.94 185 ARG A C 1
ATOM 1497 O O . ARG A 1 185 ? -20.976 16.365 10.195 1.00 54.94 185 ARG A O 1
ATOM 1504 N N . ALA A 1 186 ? -19.592 15.258 8.834 1.00 55.06 186 ALA A N 1
ATOM 1505 C CA . ALA A 1 186 ? -19.529 14.065 9.680 1.00 55.06 186 ALA A CA 1
ATOM 1506 C C . ALA A 1 186 ? -18.969 14.385 11.081 1.00 55.06 186 ALA A C 1
ATOM 1508 O O . ALA A 1 186 ? -19.518 13.918 12.077 1.00 55.06 186 ALA A O 1
ATOM 1509 N N . LYS A 1 187 ? -17.953 15.256 11.168 1.00 58.34 187 LYS A N 1
ATOM 1510 C CA . LYS A 1 187 ? -17.415 15.750 12.448 1.00 58.34 187 LYS A CA 1
ATOM 1511 C C . LYS A 1 187 ? -18.391 16.660 13.194 1.00 58.34 187 LYS A C 1
ATOM 1513 O O . LYS A 1 187 ? -18.472 16.586 14.416 1.00 58.34 187 LYS A O 1
ATOM 1518 N N . GLU A 1 188 ? -19.130 17.513 12.485 1.00 55.41 188 GLU A N 1
ATOM 1519 C CA . GLU A 1 188 ? -20.174 18.353 13.090 1.00 55.41 188 GLU A CA 1
ATOM 1520 C C . GLU A 1 188 ? -21.310 17.507 13.680 1.00 55.41 188 GLU A C 1
ATOM 1522 O O . GLU A 1 188 ? -21.753 17.767 14.798 1.00 55.41 188 GLU A O 1
ATOM 1527 N N . TYR A 1 189 ? -21.738 16.454 12.978 1.00 50.19 189 TYR A N 1
ATOM 1528 C CA . TYR A 1 189 ? -22.751 15.529 13.481 1.00 50.19 189 TYR A CA 1
ATOM 1529 C C . TYR A 1 189 ? -22.250 14.708 14.675 1.00 50.19 189 TYR A C 1
ATOM 1531 O O . TYR A 1 189 ? -22.990 14.571 15.645 1.00 50.19 189 TYR A O 1
ATOM 1539 N N . GLU A 1 190 ? -20.998 14.236 14.687 1.00 50.50 190 GLU A N 1
ATOM 1540 C CA . GLU A 1 190 ? -20.420 13.620 15.894 1.00 50.50 190 GLU A CA 1
ATOM 1541 C C . GLU A 1 190 ? -20.444 14.572 17.100 1.00 50.50 190 GLU A C 1
ATOM 1543 O O . GLU A 1 190 ? -20.716 14.136 18.217 1.00 50.50 190 GLU A O 1
ATOM 1548 N N . CYS A 1 191 ? -20.233 15.874 16.890 1.00 51.06 191 CYS A N 1
ATOM 1549 C CA . CYS A 1 191 ? -20.299 16.879 17.954 1.00 51.06 191 CYS A CA 1
ATOM 1550 C C . CYS A 1 191 ? -21.724 17.099 18.498 1.00 51.06 191 CYS A C 1
ATOM 1552 O O . CYS A 1 191 ? -21.884 17.453 19.665 1.00 51.06 191 CYS A O 1
ATOM 1554 N N . LEU A 1 192 ? -22.756 16.889 17.675 1.00 41.78 192 LEU A N 1
ATOM 1555 C CA . LEU A 1 192 ? -24.164 17.075 18.047 1.00 41.78 192 LEU A CA 1
ATOM 1556 C C . LEU A 1 192 ? -24.776 15.865 18.772 1.00 41.78 192 LEU A C 1
ATOM 1558 O O . LEU A 1 192 ? -25.773 16.026 19.472 1.00 41.78 192 LEU A O 1
ATOM 1562 N N . PHE A 1 193 ? -24.188 14.673 18.630 1.00 41.75 193 PHE A N 1
ATOM 1563 C CA . PHE A 1 193 ? -24.703 13.425 19.210 1.00 41.75 193 PHE A CA 1
ATOM 1564 C C . PHE A 1 193 ? -23.868 12.875 20.387 1.00 41.75 193 PHE A C 1
ATOM 1566 O O . PHE A 1 193 ? -24.134 11.770 20.851 1.00 41.75 193 PHE A O 1
ATOM 1573 N N . GLN A 1 194 ? -22.901 13.638 20.918 1.00 42.47 194 GLN A N 1
ATOM 1574 C CA . GLN A 1 194 ? -22.187 13.325 22.172 1.00 42.47 194 GLN A CA 1
ATOM 1575 C C . GLN A 1 194 ? -23.009 13.681 23.437 1.00 42.47 194 GLN A C 1
ATOM 1577 O O . GLN A 1 194 ? -22.556 14.471 24.267 1.00 42.47 194 GLN A O 1
ATOM 1582 N N . ILE A 1 195 ? -24.211 13.105 23.589 1.00 38.53 195 ILE A N 1
ATOM 1583 C CA . ILE A 1 195 ? -24.982 13.118 24.854 1.00 38.53 195 ILE A CA 1
ATOM 1584 C C . ILE A 1 195 ? -24.771 11.799 25.595 1.00 38.53 195 ILE A C 1
ATOM 1586 O O . ILE A 1 195 ? -24.932 10.738 24.951 1.00 38.53 195 ILE A O 1
#

Organism: Campylobacter jejuni (NCBI:txid197)

Foldseek 3Di:
DDDDDDPPVLLVVVVVVVVVVVVVVVVVVVPVPQVVPVLVPDDLVNLLVVLVVLLVNLVVLLLVLQVCLVVLLVDDDPRNVVVLVSLVVLLVVLVVLLVVLVVLLPDPSNVSCNVSSLSSNLSSQLSSVSSVCSNVNLNCVVVVHDDCVVQDPPDDSSVSSVVSVVCVVPQDPVNVVVVVVVVVVSVVVVVVPPD

pLDDT: mean 71.74, std 20.22, range [27.7, 96.81]

Sequence (195 aa):
MKGIISGVCAIALLVSANTLNADYNEKLSIETKNTQFALKTIKTEDYISLCSEVVKLNRWAFYTSLCDQNYFLTLEGKNKIKEKQKIRKIIKQLNKTITTSKKRMNDKNFTRFEDADLKVYYSSLATKNILETILDEDFIKVTGGFDTSLFKEDFDIVEYGKGIEAVYKNITNEEKQEFALIRERAKEYECLFQI

Radius of gyration: 19.7 Å; chains: 1; bounding box: 56×43×45 Å

Secondary structure (DSSP, 8-state):
-----SSHHHHHHHHHHHHHHHHHHHHHGGGTT-HHHHHHHS-HHHHHHHHHHHHHHHHHHHHHHHHHHHHHHH--HHHHHHHHHHHHHHHHHHHHHHHHHHHHHT-GGGGGGHHHHHHHHHHHHHHHHHHHHHH-HHHHHHH-S--GGGS-TT--HHHHHHHHHHHHHH--HHHHHHHHHHHHHHHHHHHHS--